Protein 4E19 (pdb70)

Structure (mmCIF, N/CA/C/O backbone):
data_4E19
#
_entry.id   4E19
#
_cell.length_a   115.802
_cell.length_b   115.802
_cell.length_c   38.282
_cell.angle_alpha   90.000
_cell.angle_beta   90.000
_cell.angle_gamma   90.000
#
_symmetry.space_group_name_H-M   'I 41'
#
loop_
_entity.id
_entity.type
_entity.pdbx_description
1 polymer 'ribonuclease H1'
2 non-polymer 'MANGANESE (II) ION'
3 water water
#
loop_
_atom_site.group_PDB
_atom_site.id
_atom_site.type_symbol
_atom_site.label_atom_id
_atom_site.label_alt_id
_atom_site.label_comp_id
_atom_site.label_asym_id
_atom_site.label_entity_id
_atom_site.label_seq_id
_atom_site.pdbx_PDB_ins_code
_atom_site.Cartn_x
_atom_site.Cartn_y
_atom_site.Cartn_z
_atom_site.occupancy
_atom_site.B_iso_or_equiv
_atom_site.auth_seq_id
_atom_site.auth_comp_id
_atom_site.auth_asym_id
_atom_site.auth_atom_id
_atom_site.pdbx_PDB_model_num
ATOM 1 N N . GLY A 1 67 ? -6.618 -12.453 -10.105 1.00 27.85 67 GLY A N 1
ATOM 2 C CA . GLY A 1 67 ? -6.885 -12.785 -11.500 1.00 23.65 67 GLY A CA 1
ATOM 3 C C . GLY A 1 67 ? -6.955 -14.225 -11.909 1.00 21.27 67 GLY A C 1
ATOM 4 O O . GLY A 1 67 ? -6.138 -15.115 -11.504 1.00 21.56 67 GLY A O 1
ATOM 5 N N . GLY A 1 68 ? -8.013 -14.542 -12.620 1.00 18.06 68 GLY A N 1
ATOM 6 C CA . GLY A 1 68 ? -8.212 -15.778 -13.241 1.00 17.39 68 GLY A CA 1
ATOM 7 C C . GLY A 1 68 ? -9.032 -16.779 -12.452 1.00 13.35 68 GLY A C 1
ATOM 8 O O . GLY A 1 68 ? -9.260 -16.638 -11.236 1.00 15.57 68 GLY A O 1
ATOM 9 N N . ARG A 1 69 ? -9.442 -17.774 -13.174 1.00 14.66 69 ARG A N 1
ATOM 10 C CA . ARG A 1 69 ? -10.211 -18.885 -12.599 1.00 15.32 69 ARG A CA 1
ATOM 11 C C . ARG A 1 69 ? -9.312 -20.082 -12.277 1.00 14.29 69 ARG A C 1
ATOM 12 O O . ARG A 1 69 ? -8.400 -20.479 -13.048 1.00 15.88 69 ARG A O 1
ATOM 20 N N . VAL A 1 70 ? -9.646 -20.700 -11.158 1.00 13.59 70 VAL A N 1
ATOM 21 C CA . VAL A 1 70 ? -8.936 -21.974 -10.791 1.00 12.50 70 VAL A CA 1
ATOM 22 C C . VAL A 1 70 ? -10.006 -22.997 -10.357 1.00 11.39 70 VAL A C 1
ATOM 23 O O . VAL A 1 70 ? -11.016 -22.658 -9.726 1.00 13.72 70 VAL A O 1
ATOM 27 N N . HIS A 1 71 ? -9.676 -24.260 -10.574 1.00 11.97 71 HIS A N 1
ATOM 28 C CA . HIS A 1 71 ? -10.426 -25.410 -10.065 1.00 12.05 71 HIS A CA 1
ATOM 29 C C . HIS A 1 71 ? -9.598 -26.028 -9.012 1.00 12.29 71 HIS A C 1
ATOM 30 O O . HIS A 1 71 ? -8.435 -26.393 -9.276 1.00 14.84 71 HIS A O 1
ATOM 37 N N . ALA A 1 72 ? -10.071 -25.952 -7.789 1.00 10.94 72 ALA A N 1
ATOM 38 C CA . ALA A 1 72 ? -9.295 -26.310 -6.607 1.00 11.32 72 ALA A CA 1
ATOM 39 C C . ALA A 1 72 ? -9.835 -27.612 -5.997 1.00 10.98 72 ALA A C 1
ATOM 40 O O . ALA A 1 72 ? -10.937 -27.621 -5.390 1.00 12.34 72 ALA A O 1
ATOM 42 N N . TYR A 1 73 ? -9.150 -28.702 -6.197 1.00 9.85 73 TYR A N 1
ATOM 43 C CA . TYR A 1 73 ? -9.557 -30.057 -5.640 1.00 10.98 73 TYR A CA 1
ATOM 44 C C . TYR A 1 73 ? -8.924 -30.153 -4.263 1.00 9.96 73 TYR A C 1
ATOM 45 O O . TYR A 1 73 ? -7.794 -29.684 -4.037 1.00 10.56 73 TYR A O 1
ATOM 54 N N . PHE A 1 74 ? -9.595 -30.838 -3.359 1.00 10.24 74 PHE A N 1
ATOM 55 C CA . PHE A 1 74 ? -9.114 -31.021 -2.020 1.00 9.61 74 PHE A CA 1
ATOM 56 C C . 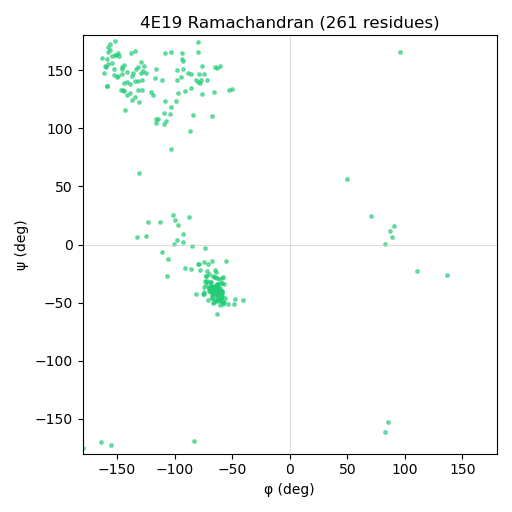PHE A 1 74 ? -9.532 -32.370 -1.562 1.00 9.41 74 PHE A C 1
ATOM 57 O O . PHE A 1 74 ? -10.658 -32.830 -1.858 1.00 9.64 74 PHE A O 1
ATOM 65 N N . ASP A 1 75 ? -8.760 -32.976 -0.629 1.00 10.09 75 ASP A N 1
ATOM 66 C CA . ASP A 1 75 ? -9.165 -34.269 0.028 1.00 9.77 75 ASP A CA 1
ATOM 67 C C . ASP A 1 75 ? -8.443 -34.431 1.299 1.00 9.78 75 ASP A C 1
ATOM 68 O O . ASP A 1 75 ? -7.233 -34.146 1.426 1.00 9.92 75 ASP A O 1
ATOM 73 N N . GLY A 1 76 ? -9.208 -34.864 2.296 1.00 9.97 76 GLY A N 1
ATOM 74 C CA . GLY A 1 76 ? -8.634 -35.312 3.592 1.00 11.66 76 GLY A CA 1
ATOM 75 C C . GLY A 1 76 ? -8.370 -36.797 3.640 1.00 12.49 76 GLY A C 1
ATOM 76 O O . GLY A 1 76 ? -9.029 -37.625 2.929 1.00 14.54 76 GLY A O 1
ATOM 77 N N . ALA A 1 77 ? -7.470 -37.190 4.536 1.00 11.53 77 ALA A N 1
ATOM 78 C CA . ALA A 1 77 ? -7.265 -38.626 4.834 1.00 13.30 77 ALA A CA 1
ATOM 79 C C . ALA A 1 77 ? -7.031 -38.671 6.364 1.00 14.31 77 ALA A C 1
ATOM 80 O O . ALA A 1 77 ? -6.339 -37.855 6.941 1.00 13.33 77 ALA A O 1
ATOM 82 N N . SER A 1 78 ? -7.615 -39.677 7.005 1.00 15.32 78 SER A N 1
ATOM 83 C CA . SER A 1 78 ? -7.367 -39.889 8.430 1.00 13.37 78 SER A CA 1
ATOM 84 C C . SER A 1 78 ? -7.481 -41.361 8.793 1.00 19.17 78 SER A C 1
ATOM 85 O O . SER A 1 78 ? -8.292 -42.049 8.301 1.00 19.22 78 SER A O 1
ATOM 88 N N . ARG A 1 79 ? -6.639 -41.780 9.729 1.00 17.89 79 ARG A N 1
ATOM 89 C CA . ARG A 1 79 ? -6.618 -43.163 10.172 1.00 21.48 79 ARG A CA 1
ATOM 90 C C . ARG A 1 79 ? -7.358 -43.396 11.489 1.00 22.24 79 ARG A C 1
ATOM 91 O O . ARG A 1 79 ? -7.400 -44.528 11.970 1.00 24.88 79 ARG A O 1
ATOM 99 N N . GLY A 1 80 ? -7.941 -42.355 12.083 1.00 20.45 80 GLY A N 1
ATOM 100 C CA . GLY A 1 80 ? -8.667 -42.598 13.374 1.00 20.09 80 GLY A CA 1
ATOM 101 C C . GLY A 1 80 ? -9.597 -41.471 13.740 1.00 19.05 80 GLY A C 1
ATOM 102 O O . GLY A 1 80 ? -9.859 -40.565 12.958 1.00 19.64 80 GLY A O 1
ATOM 103 N N . ASN A 1 81 ? -10.130 -41.500 14.967 1.00 20.48 81 ASN A N 1
ATOM 104 C CA . ASN A 1 81 ? -11.207 -40.587 15.432 1.00 21.20 81 ASN A CA 1
ATOM 105 C C . ASN A 1 81 ? -10.870 -39.970 16.771 1.00 21.41 81 ASN A C 1
ATOM 106 O O . ASN A 1 81 ? -11.635 -40.143 17.727 1.00 23.40 81 ASN A O 1
ATOM 111 N N . PRO A 1 82 ? -9.768 -39.206 16.844 1.00 19.94 82 PRO A N 1
ATOM 112 C CA . PRO A 1 82 ? -8.866 -38.811 15.765 1.00 17.41 82 PRO A CA 1
ATOM 113 C C . PRO A 1 82 ? -7.704 -39.772 15.651 1.00 20.59 82 PRO A C 1
ATOM 114 O O . PRO A 1 82 ? -7.446 -40.553 16.568 1.00 21.24 82 PRO A O 1
ATOM 118 N N . GLY A 1 83 ? -6.973 -39.725 14.538 1.00 17.98 83 GLY A N 1
ATOM 119 C CA . GLY A 1 83 ? -5.703 -40.487 14.421 1.00 18.06 83 GLY A CA 1
ATOM 120 C C . GLY A 1 83 ? -4.809 -39.792 13.369 1.00 15.93 83 GLY A C 1
ATOM 121 O O . GLY A 1 83 ? -5.140 -38.683 12.934 1.00 15.59 83 GLY A O 1
ATOM 122 N N . PRO A 1 84 ? -3.680 -40.361 12.961 1.00 16.61 84 PRO A N 1
ATOM 123 C CA . PRO A 1 84 ? -2.783 -39.695 11.969 1.00 15.99 84 PRO A CA 1
ATOM 124 C C . PRO A 1 84 ? -3.612 -39.305 10.723 1.00 13.68 84 PRO A C 1
ATOM 125 O O . PRO A 1 84 ? -4.399 -40.081 10.222 1.00 13.95 84 PRO A O 1
ATOM 129 N N . ALA A 1 85 ? -3.365 -38.053 10.332 1.00 12.08 85 ALA A N 1
ATOM 130 C CA . ALA A 1 85 ? -4.215 -37.457 9.227 1.00 12.29 85 ALA A CA 1
ATOM 131 C C . ALA A 1 85 ? -3.308 -36.674 8.271 1.00 13.32 85 ALA A C 1
ATOM 132 O O . ALA A 1 85 ? -2.118 -36.312 8.559 1.00 13.82 85 ALA A O 1
ATOM 134 N N . ALA A 1 86 ? -3.862 -36.371 7.087 1.00 13.95 86 ALA A N 1
ATOM 135 C CA . ALA A 1 86 ? -3.135 -35.642 6.053 1.00 13.99 86 ALA A CA 1
ATOM 136 C C . ALA A 1 86 ? -4.162 -34.964 5.150 1.00 14.01 86 ALA A C 1
ATOM 137 O O . ALA A 1 86 ? -5.398 -35.220 5.212 1.00 12.89 86 ALA A O 1
ATOM 139 N N . VAL A 1 87 ? -3.643 -34.050 4.332 1.00 12.01 87 VAL A N 1
ATOM 140 C CA . VAL A 1 87 ? -4.426 -33.314 3.323 1.00 10.98 87 VAL A CA 1
ATOM 141 C C . VAL A 1 87 ? -3.771 -33.396 2.001 1.00 11.63 87 VAL A C 1
ATOM 142 O O . VAL A 1 87 ? -2.543 -33.520 1.884 1.00 11.36 87 VAL A O 1
ATOM 146 N N . GLY A 1 88 ? -4.543 -33.213 0.926 1.00 10.36 88 GLY A N 1
ATOM 147 C CA . GLY A 1 88 ? -4.087 -33.173 -0.466 1.00 9.49 88 GLY A CA 1
ATOM 148 C C . GLY A 1 88 ? -4.868 -32.109 -1.170 1.00 11.14 88 GLY A C 1
ATOM 149 O O . GLY A 1 88 ? -6.099 -31.953 -0.901 1.00 10.29 88 GLY A O 1
ATOM 150 N N . TRP A 1 89 ? -4.282 -31.424 -2.180 1.00 11.95 89 TRP A N 1
ATOM 151 C CA . TRP A 1 89 ? -5.039 -30.408 -2.874 1.00 10.43 89 TRP A CA 1
ATOM 152 C C . TRP A 1 89 ? -4.339 -30.198 -4.201 1.00 12.17 89 TRP A C 1
ATOM 153 O O . TRP A 1 89 ? -3.122 -30.421 -4.343 1.00 11.13 89 TRP A O 1
ATOM 164 N N . VAL A 1 90 ? -5.074 -29.754 -5.218 1.00 11.14 90 VAL A N 1
ATOM 165 C CA . VAL A 1 90 ? -4.613 -29.601 -6.632 1.00 10.12 90 VAL A CA 1
ATOM 166 C C . VAL A 1 90 ? -5.252 -28.326 -7.110 1.00 12.08 90 VAL A C 1
ATOM 167 O O . VAL A 1 90 ? -6.496 -28.194 -7.077 1.00 11.70 90 VAL A O 1
ATOM 171 N N . LEU A 1 91 ? -4.440 -27.431 -7.674 1.00 11.37 91 LEU A N 1
ATOM 172 C CA . LEU A 1 91 ? -4.955 -26.223 -8.385 1.00 9.99 91 LEU A CA 1
ATOM 173 C C . LEU A 1 91 ? -4.864 -26.407 -9.890 1.00 11.84 91 LEU A C 1
ATOM 174 O O . LEU A 1 91 ? -3.691 -26.552 -10.416 1.00 12.74 91 LEU A O 1
ATOM 179 N N . VAL A 1 92 ? -5.962 -26.385 -10.562 1.00 13.18 92 VAL A N 1
ATOM 180 C CA . VAL A 1 92 ? -5.967 -26.506 -11.985 1.00 13.29 92 VAL A CA 1
ATOM 181 C C . VAL A 1 92 ? -6.531 -25.234 -12.622 1.00 16.92 92 VAL A C 1
ATOM 182 O O . VAL A 1 92 ? -7.465 -24.707 -12.255 1.00 17.38 92 VAL A O 1
ATOM 186 N N . SER A 1 93 ? -5.948 -24.872 -13.765 1.00 20.50 93 SER A N 1
ATOM 187 C CA . SER A 1 93 ? -6.513 -23.825 -14.628 1.00 27.82 93 SER A CA 1
ATOM 188 C C . SER A 1 93 ? -7.620 -24.360 -15.562 1.00 31.83 93 SER A C 1
ATOM 189 O O . SER A 1 93 ? -8.079 -25.490 -15.393 1.00 34.29 93 SER A O 1
ATOM 192 N N . GLY A 1 94 ? -8.043 -23.551 -16.538 1.00 34.68 94 GLY A N 1
ATOM 193 C CA . GLY A 1 94 ? -9.078 -23.935 -17.460 1.00 37.05 94 GLY A CA 1
ATOM 194 C C . GLY A 1 94 ? -8.599 -24.718 -18.650 1.00 37.99 94 GLY A C 1
ATOM 195 O O . GLY A 1 94 ? -9.356 -25.432 -19.279 1.00 39.32 94 GLY A O 1
ATOM 196 N N . ASP A 1 95 ? -7.321 -24.585 -18.941 1.00 37.00 95 ASP A N 1
ATOM 197 C CA . ASP A 1 95 ? -6.706 -25.251 -20.095 1.00 36.98 95 ASP A CA 1
ATOM 198 C C . ASP A 1 95 ? -6.081 -26.446 -19.507 1.00 34.38 95 ASP A C 1
ATOM 199 O O . ASP A 1 95 ? -5.286 -27.150 -20.146 1.00 35.16 95 ASP A O 1
ATOM 204 N N . GLY A 1 96 ? -6.329 -26.576 -18.207 1.00 31.51 96 GLY A N 1
ATOM 205 C CA . GLY A 1 96 ? -6.172 -27.799 -17.537 1.00 26.38 96 GLY A CA 1
ATOM 206 C C . GLY A 1 96 ? -4.772 -28.051 -16.926 1.00 20.91 96 GLY A C 1
ATOM 207 O O . GLY A 1 96 ? -4.575 -29.185 -16.547 1.00 25.44 96 GLY A O 1
ATOM 208 N N . GLY A 1 97 ? -3.955 -26.997 -16.789 1.00 20.78 97 GLY A N 1
ATOM 209 C CA . GLY A 1 97 ? -2.620 -27.174 -16.228 1.00 17.74 97 GLY A CA 1
ATOM 210 C C . GLY A 1 97 ? -2.663 -27.254 -14.694 1.00 15.46 97 GLY A C 1
ATOM 211 O O . GLY A 1 97 ? -3.366 -26.481 -14.024 1.00 16.92 97 GLY A O 1
ATOM 212 N N . ILE A 1 98 ? -1.858 -28.142 -14.099 1.00 14.42 98 ILE A N 1
ATOM 213 C CA . ILE A 1 98 ? -1.771 -28.174 -12.638 1.00 12.87 98 ILE A CA 1
ATOM 214 C C . ILE A 1 98 ? -0.736 -27.180 -12.249 1.00 14.03 98 ILE A C 1
ATOM 215 O O . ILE A 1 98 ? 0.519 -27.417 -12.329 1.00 13.38 98 ILE A O 1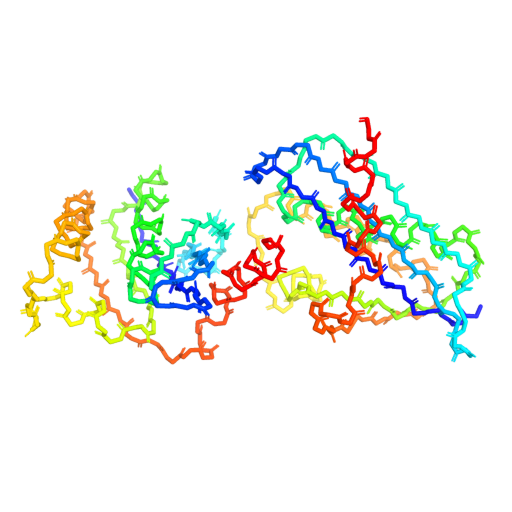
ATOM 220 N N . VAL A 1 99 ? -1.185 -25.996 -11.871 1.00 13.42 99 VAL A N 1
ATOM 221 C CA . VAL A 1 99 ? -0.280 -24.961 -11.501 1.00 14.34 99 VAL A CA 1
ATOM 222 C C . VAL A 1 99 ? 0.478 -25.177 -10.231 1.00 13.81 99 VAL A C 1
ATOM 223 O O . VAL A 1 99 ? 1.627 -24.733 -10.018 1.00 15.06 99 VAL A O 1
ATOM 227 N N . ALA A 1 100 ? -0.171 -25.858 -9.290 1.00 13.04 100 ALA A N 1
ATOM 228 C CA . ALA A 1 100 ? 0.370 -26.100 -7.983 1.00 12.28 100 ALA A CA 1
ATOM 229 C C . ALA A 1 100 ? -0.416 -27.251 -7.401 1.00 12.39 100 ALA A C 1
ATOM 230 O O . ALA A 1 100 ? -1.620 -27.380 -7.660 1.00 13.91 100 ALA A O 1
ATOM 232 N N . GLU A 1 101 ? 0.213 -28.089 -6.567 1.00 11.78 101 GLU A N 1
ATOM 233 C CA . GLU A 1 101 ? -0.445 -29.142 -5.843 1.00 10.94 101 GLU A CA 1
ATOM 234 C C . GLU A 1 101 ? 0.301 -29.366 -4.574 1.00 13.52 101 GLU A C 1
ATOM 235 O O . GLU A 1 101 ? 1.521 -28.996 -4.426 1.00 14.61 101 GLU A O 1
ATOM 241 N N . GLY A 1 102 ? -0.319 -30.050 -3.610 1.00 12.53 102 GLY A N 1
ATOM 242 C CA . GLY A 1 102 ? 0.333 -30.311 -2.336 1.00 14.25 102 GLY A CA 1
ATOM 243 C C . GLY A 1 102 ? -0.248 -31.482 -1.598 1.00 12.39 102 GLY A C 1
ATOM 244 O O . GLY A 1 102 ? -1.409 -31.798 -1.778 1.00 11.54 102 GLY A O 1
ATOM 245 N N . GLY A 1 103 ? 0.574 -32.074 -0.736 1.00 12.65 103 GLY A N 1
ATOM 246 C CA . GLY A 1 103 ? 0.111 -33.118 0.184 1.00 12.79 103 GLY A CA 1
ATOM 247 C C . GLY A 1 103 ? 0.885 -32.997 1.426 1.00 12.10 103 GLY A C 1
ATOM 248 O O . GLY A 1 103 ? 2.134 -32.848 1.371 1.00 13.87 103 GLY A O 1
ATOM 249 N N . ASP A 1 104 ? 0.312 -33.022 2.595 1.00 12.02 104 ASP A N 1
ATOM 250 C CA . ASP A 1 104 ? 0.992 -32.869 3.850 1.00 13.26 104 ASP A CA 1
ATOM 251 C C . ASP A 1 104 ? 0.328 -33.622 4.965 1.00 15.53 104 ASP A C 1
ATOM 252 O O . ASP A 1 104 ? -0.902 -33.666 5.044 1.00 13.19 104 ASP A O 1
A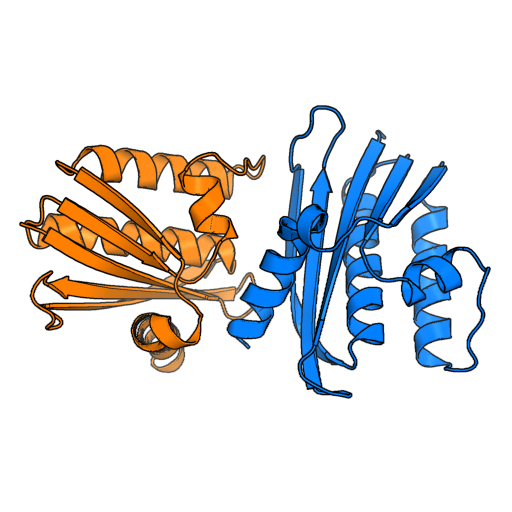TOM 257 N N . THR A 1 105 ? 1.117 -34.143 5.890 1.00 15.06 105 THR A N 1
ATOM 258 C CA . THR A 1 105 ? 0.605 -34.597 7.150 1.00 14.76 105 THR A CA 1
ATOM 259 C C . THR A 1 105 ? 0.245 -33.473 8.081 1.00 14.83 105 THR A C 1
ATOM 260 O O . THR A 1 105 ? 0.754 -32.309 7.996 1.00 17.67 105 THR A O 1
ATOM 264 N N . ILE A 1 106 ? -0.789 -33.689 8.880 1.00 14.10 106 ILE A N 1
ATOM 265 C CA . ILE A 1 106 ? -1.354 -32.632 9.735 1.00 15.20 106 ILE A CA 1
ATOM 266 C C . ILE A 1 106 ? -1.426 -32.989 11.239 1.00 15.72 106 ILE A C 1
ATOM 267 O O . ILE A 1 106 ? -2.164 -32.397 11.990 1.00 21.11 106 ILE A O 1
ATOM 272 N N . GLY A 1 107 ? -0.835 -34.122 11.566 1.00 16.44 107 GLY A N 1
ATOM 273 C CA . GLY A 1 107 ? -0.934 -34.594 12.969 1.00 18.17 107 GLY A CA 1
ATOM 274 C C . GLY A 1 107 ? -2.218 -35.367 13.163 1.00 17.55 107 GLY A C 1
ATOM 275 O O . GLY A 1 107 ? -2.821 -35.880 12.193 1.00 18.69 107 GLY A O 1
ATOM 276 N N . ARG A 1 108 ? -2.741 -35.392 14.349 1.00 17.10 108 ARG A N 1
ATOM 277 C CA . ARG A 1 108 ? -3.918 -36.212 14.637 1.00 17.47 108 ARG A CA 1
ATOM 278 C C . ARG A 1 108 ? -5.160 -35.419 14.412 1.00 17.10 108 ARG A C 1
ATOM 279 O O . ARG A 1 108 ? -5.272 -34.265 14.833 1.00 18.34 108 ARG A O 1
ATOM 287 N N . ALA A 1 109 ? -6.104 -36.048 13.677 1.00 14.93 109 ALA A N 1
ATOM 288 C CA . ALA A 1 109 ? -7.360 -35.344 13.370 1.00 15.08 109 ALA A CA 1
ATOM 289 C C . ALA A 1 109 ? -8.380 -36.366 12.928 1.00 14.55 109 ALA A C 1
ATOM 290 O O . ALA A 1 109 ? -7.985 -37.490 12.579 1.00 15.18 109 ALA A O 1
ATOM 292 N N . THR A 1 110 ? -9.659 -35.999 12.984 1.00 14.85 110 THR A N 1
ATOM 293 C CA . THR A 1 110 ? -10.718 -36.899 12.469 1.00 14.16 110 THR A CA 1
ATOM 294 C C . THR A 1 110 ? -10.782 -36.770 10.925 1.00 13.88 110 THR A C 1
ATOM 295 O O . THR A 1 110 ? -10.238 -35.846 10.343 1.00 13.53 110 THR A O 1
ATOM 299 N N . ASN A 1 111 ? -11.469 -37.737 10.310 1.00 15.61 111 ASN A N 1
ATOM 300 C CA . ASN A 1 111 ? -11.850 -37.636 8.896 1.00 14.99 111 ASN A CA 1
ATOM 301 C C . ASN A 1 111 ? -12.478 -36.283 8.555 1.00 15.58 111 ASN A C 1
ATOM 302 O O . ASN A 1 111 ? -12.050 -35.666 7.530 1.00 14.14 111 ASN A O 1
ATOM 307 N N . ASN A 1 112 ? -13.423 -35.785 9.357 1.00 14.21 112 ASN A N 1
ATOM 308 C CA . ASN A 1 112 ? -14.099 -34.609 8.959 1.00 15.62 112 ASN A CA 1
ATOM 309 C C . ASN A 1 112 ? -13.207 -33.418 9.134 1.00 14.11 112 ASN A C 1
ATOM 310 O O . ASN A 1 112 ? -13.242 -32.504 8.302 1.00 14.61 112 ASN A O 1
ATOM 315 N N . GLN A 1 113 ? -12.385 -33.406 10.182 1.00 13.48 113 GLN A N 1
ATOM 316 C CA . GLN A 1 113 ? -11.375 -32.344 10.308 1.00 13.30 113 GLN A CA 1
ATOM 317 C C . GLN A 1 113 ? -10.429 -32.362 9.117 1.00 12.34 113 GLN A C 1
ATOM 318 O O . GLN A 1 113 ? -10.140 -31.257 8.599 1.00 12.85 113 GLN A O 1
ATOM 324 N N . ALA A 1 114 ? -9.974 -33.509 8.663 1.00 13.08 114 ALA A N 1
ATOM 325 C CA . ALA A 1 114 ? -8.969 -33.525 7.613 1.00 12.11 114 ALA A CA 1
ATOM 326 C C . ALA A 1 114 ? -9.549 -33.020 6.288 1.00 12.32 114 ALA A C 1
ATOM 327 O O . ALA A 1 114 ? -8.888 -32.287 5.537 1.00 12.80 114 ALA A O 1
ATOM 329 N N . GLU A 1 115 ? -10.787 -33.413 6.007 1.00 11.58 115 GLU A N 1
ATOM 330 C CA . GLU A 1 115 ? -11.471 -32.976 4.797 1.00 11.17 115 GLU A CA 1
ATOM 331 C C . GLU A 1 115 ? -11.655 -31.464 4.809 1.00 10.97 115 GLU A C 1
ATOM 332 O O . GLU A 1 115 ? -11.709 -30.825 3.758 1.00 11.62 115 GLU A O 1
ATOM 338 N N . TYR A 1 116 ? -11.747 -30.897 6.007 1.00 10.86 116 TYR A N 1
ATOM 339 C CA . TYR A 1 116 ? -11.899 -29.456 6.166 1.00 12.15 116 TYR A CA 1
ATOM 340 C C . TYR A 1 116 ? -10.549 -28.758 6.050 1.00 12.30 116 TYR A C 1
ATOM 341 O O . TYR A 1 116 ? -10.434 -27.711 5.413 1.00 13.37 116 TYR A O 1
ATOM 350 N N . ASP A 1 117 ? -9.530 -29.346 6.668 1.00 12.25 117 ASP A N 1
ATOM 351 C CA . ASP A 1 117 ? -8.187 -28.794 6.618 1.00 12.89 117 ASP A CA 1
ATOM 352 C C . ASP A 1 117 ? -7.689 -28.795 5.160 1.00 12.13 117 ASP A C 1
ATOM 353 O O . ASP A 1 117 ? -6.904 -27.891 4.755 1.00 12.82 117 ASP A O 1
ATOM 358 N N . ALA A 1 118 ? -8.062 -29.794 4.388 1.00 10.16 118 ALA A N 1
ATOM 359 C CA . ALA A 1 118 ? -7.656 -29.823 2.941 1.00 11.49 118 ALA A CA 1
ATOM 360 C C . ALA A 1 118 ? -8.344 -28.701 2.157 1.00 12.06 118 ALA A C 1
ATOM 361 O O . ALA A 1 118 ? -7.669 -28.072 1.345 1.00 12.11 118 ALA A O 1
ATOM 363 N N . LEU A 1 119 ? -9.624 -28.472 2.470 1.00 10.55 119 LEU A N 1
ATOM 364 C CA . LEU A 1 119 ? -10.289 -27.287 1.882 1.00 10.37 119 LEU A CA 1
ATOM 365 C C . LEU A 1 119 ? -9.513 -25.972 2.136 1.00 11.47 119 LEU A C 1
ATOM 366 O O . LEU A 1 119 ? -9.286 -25.179 1.216 1.00 11.62 119 LEU A O 1
ATOM 371 N N . ILE A 1 120 ? -9.188 -25.769 3.423 1.00 11.25 120 ILE A N 1
ATOM 372 C CA . ILE A 1 120 ? -8.520 -24.552 3.813 1.00 11.75 120 ILE A CA 1
ATOM 373 C C . ILE A 1 120 ? -7.128 -24.471 3.124 1.00 13.25 120 ILE A C 1
ATOM 374 O O . ILE A 1 120 ? -6.758 -23.384 2.663 1.00 12.93 120 ILE A O 1
ATOM 379 N N . ALA A 1 121 ? -6.390 -25.575 3.087 1.00 11.84 121 ALA A N 1
ATOM 380 C CA . ALA A 1 121 ? -5.086 -25.580 2.385 1.00 10.78 121 ALA A CA 1
ATOM 381 C C . ALA A 1 121 ? -5.243 -25.257 0.892 1.00 12.73 121 ALA A C 1
ATOM 382 O O . ALA A 1 121 ? -4.463 -24.430 0.375 1.00 12.90 121 ALA A O 1
ATOM 384 N N . ALA A 1 122 ? -6.303 -25.755 0.291 1.00 11.21 122 ALA A N 1
ATOM 385 C CA . ALA A 1 122 ? -6.560 -25.439 -1.155 1.00 11.57 122 ALA A CA 1
ATOM 386 C C . ALA A 1 122 ? -6.894 -23.957 -1.299 1.00 11.89 122 ALA A C 1
ATOM 387 O O . ALA A 1 122 ? -6.413 -23.326 -2.241 1.00 13.01 122 ALA A O 1
ATOM 389 N N . LEU A 1 123 ? -7.788 -23.432 -0.423 1.00 11.28 123 LEU A N 1
ATOM 390 C CA . LEU A 1 123 ? -8.110 -22.037 -0.511 1.00 11.41 123 LEU A CA 1
ATOM 391 C C . LEU A 1 123 ? -6.905 -21.145 -0.260 1.00 12.89 123 LEU A C 1
ATOM 392 O O . LEU A 1 123 ? -6.766 -20.116 -0.979 1.00 12.32 123 LEU A O 1
ATOM 397 N N . GLU A 1 124 ? -6.055 -21.503 0.713 1.00 11.72 124 GLU A N 1
ATOM 398 C CA . GLU A 1 124 ? -4.850 -20.674 0.962 1.00 11.13 124 GLU A CA 1
ATOM 399 C C . GLU A 1 124 ? -3.960 -20.722 -0.257 1.00 12.61 124 GLU A C 1
ATOM 400 O O . GLU A 1 124 ? -3.395 -19.608 -0.610 1.00 12.81 124 GLU A O 1
ATOM 406 N N . ALA A 1 125 ? -3.765 -21.843 -0.910 1.00 11.74 125 ALA A N 1
ATOM 407 C CA . ALA A 1 125 ? -2.878 -21.903 -2.057 1.00 12.38 125 ALA A CA 1
ATOM 408 C C . ALA A 1 125 ? -3.473 -21.084 -3.228 1.00 13.54 125 ALA A C 1
ATOM 409 O O . ALA A 1 125 ? -2.777 -20.260 -3.829 1.00 13.61 125 ALA A O 1
ATOM 411 N N . ALA A 1 126 ? -4.785 -21.178 -3.460 1.00 12.97 126 ALA A N 1
ATOM 412 C CA . ALA A 1 126 ? -5.368 -20.440 -4.532 1.00 11.95 126 ALA A CA 1
ATOM 413 C C . ALA A 1 126 ? -5.289 -18.935 -4.226 1.00 11.99 126 ALA A C 1
ATOM 414 O O . ALA A 1 126 ? -5.119 -18.163 -5.192 1.00 13.36 126 ALA A O 1
ATOM 416 N N . ALA A 1 127 ? -5.479 -18.531 -2.984 1.00 11.93 127 ALA A N 1
ATOM 417 C CA . ALA A 1 127 ? -5.396 -17.106 -2.682 1.00 12.06 127 ALA A CA 1
ATOM 418 C C . ALA A 1 127 ? -3.950 -16.659 -2.863 1.00 15.28 127 ALA A C 1
ATOM 419 O O . ALA A 1 127 ? -3.748 -15.527 -3.372 1.00 17.85 127 ALA A O 1
ATOM 421 N N . ASP A 1 128 ? -2.989 -17.493 -2.507 1.00 15.85 128 ASP A N 1
ATOM 422 C CA . ASP A 1 128 ? -1.556 -17.110 -2.645 1.00 16.87 128 ASP A CA 1
ATOM 423 C C . ASP A 1 128 ? -1.332 -16.860 -4.155 1.00 18.78 128 ASP A C 1
ATOM 424 O O . ASP A 1 128 ? -0.580 -15.892 -4.497 1.00 18.95 128 ASP A O 1
ATOM 429 N N . PHE A 1 129 ? -1.830 -17.708 -5.003 1.00 15.92 129 PHE A N 1
ATOM 430 C CA . PHE A 1 129 ? -1.648 -17.562 -6.429 1.00 16.52 129 PHE A CA 1
ATOM 431 C C . PHE A 1 129 ? -2.514 -16.424 -7.021 1.00 17.88 129 PHE A C 1
ATOM 432 O O . PHE A 1 129 ? -2.440 -16.255 -8.275 1.00 20.29 129 PHE A O 1
ATOM 440 N N . GLY A 1 130 ? -3.348 -15.741 -6.247 1.00 15.43 130 GLY A N 1
ATOM 441 C CA . GLY A 1 130 ? -4.100 -14.557 -6.623 1.00 17.27 130 GLY A CA 1
ATOM 442 C C . GLY A 1 130 ? -5.217 -14.801 -7.601 1.00 16.98 130 GLY A C 1
ATOM 443 O O . GLY A 1 130 ? -5.699 -13.841 -8.230 1.00 18.72 130 GLY A O 1
ATOM 444 N N . PHE A 1 131 ? -5.774 -16.014 -7.671 1.00 14.74 131 PHE A N 1
ATOM 445 C CA . PHE A 1 131 ? -6.959 -16.245 -8.487 1.00 13.44 131 PHE A CA 1
ATOM 446 C C . PHE A 1 131 ? -8.154 -15.433 -7.966 1.00 15.27 131 PHE A C 1
ATOM 447 O O . PHE A 1 131 ? -8.242 -15.192 -6.757 1.00 16.23 131 PHE A O 1
ATOM 455 N N . ASP A 1 132 ? -9.063 -15.081 -8.864 1.00 15.72 132 ASP A N 1
ATOM 456 C CA . ASP A 1 132 ? -10.230 -14.314 -8.441 1.00 15.82 132 ASP A CA 1
ATOM 457 C C . ASP A 1 132 ? -11.515 -15.113 -8.514 1.00 14.75 132 ASP A C 1
ATOM 458 O O . ASP A 1 132 ? -12.582 -14.578 -8.090 1.00 14.58 132 ASP A O 1
ATOM 463 N N . ASP A 1 133 ? -11.502 -16.336 -9.063 1.00 12.94 133 ASP A N 1
ATOM 464 C CA . ASP A 1 133 ? -12.732 -17.094 -9.279 1.00 12.74 133 ASP A CA 1
ATOM 465 C C . ASP A 1 133 ? -12.343 -18.546 -8.978 1.00 13.87 133 ASP A C 1
ATOM 466 O O . ASP A 1 133 ? -11.438 -19.064 -9.614 1.00 16.44 133 ASP A O 1
ATOM 471 N N . ILE A 1 134 ? -12.926 -19.134 -7.961 1.00 11.81 134 ILE A N 1
ATOM 472 C CA . ILE A 1 134 ? -12.510 -20.505 -7.558 1.00 12.26 134 ILE A CA 1
ATOM 473 C C . ILE A 1 134 ? -13.706 -21.454 -7.636 1.00 12.21 134 ILE A C 1
ATOM 474 O O . ILE A 1 134 ? -14.768 -21.194 -7.064 1.00 13.26 134 ILE A O 1
ATOM 479 N N . GLU A 1 135 ? -13.498 -22.588 -8.271 1.00 10.99 135 GLU A N 1
ATOM 480 C CA . GLU A 1 135 ? -14.411 -23.697 -8.220 1.00 12.14 135 GLU A CA 1
ATOM 481 C C . GLU A 1 135 ? -13.818 -24.786 -7.375 1.00 12.27 135 GLU A C 1
ATOM 482 O O . GLU A 1 135 ? -12.897 -25.401 -7.778 1.00 12.31 135 GLU A O 1
ATOM 488 N N . LEU A 1 136 ? -14.355 -24.947 -6.176 1.00 10.54 136 LEU A N 1
ATOM 489 C CA . LEU A 1 136 ? -13.913 -26.020 -5.341 1.00 10.36 136 LEU A CA 1
ATOM 490 C C . LEU A 1 136 ? -14.468 -27.306 -5.723 1.00 10.11 136 LEU A C 1
ATOM 491 O O . LEU A 1 136 ? -15.670 -27.368 -6.058 1.00 11.65 136 LEU A O 1
ATOM 496 N N . ARG A 1 137 ? -13.670 -28.355 -5.703 1.00 10.55 137 ARG A N 1
ATOM 497 C CA . ARG A 1 137 ? -14.137 -29.742 -6.009 1.00 12.06 137 ARG A CA 1
ATOM 498 C C . ARG A 1 137 ? -13.666 -30.677 -4.941 1.00 10.76 137 ARG A C 1
ATOM 499 O O . ARG A 1 137 ? -12.436 -30.762 -4.714 1.00 10.95 137 ARG A O 1
ATOM 507 N N . GLY A 1 138 ? -14.580 -31.365 -4.311 1.00 10.96 138 GLY A N 1
ATOM 508 C CA . GLY A 1 138 ? -14.222 -32.324 -3.237 1.00 11.57 138 GLY A CA 1
ATOM 509 C C . GLY A 1 138 ? -15.275 -33.402 -3.192 1.00 10.39 138 GLY A C 1
ATOM 510 O O . GLY A 1 138 ? -16.230 -33.407 -3.991 1.00 11.24 138 GLY A O 1
ATOM 511 N N . ASP A 1 139 ? -14.995 -34.337 -2.343 1.00 9.99 139 ASP A N 1
ATOM 512 C CA . ASP A 1 139 ? -15.880 -35.523 -2.276 1.00 9.51 139 ASP A CA 1
ATOM 513 C C . ASP A 1 139 ? -16.409 -35.669 -0.857 1.00 9.53 139 ASP A C 1
ATOM 514 O O . ASP A 1 139 ? -16.976 -36.761 -0.524 1.00 11.24 139 ASP A O 1
ATOM 519 N N . SER A 1 140 ? -16.380 -34.616 -0.031 1.00 10.97 140 SER A N 1
ATOM 520 C CA . SER A 1 140 ? -16.957 -34.688 1.327 1.00 10.69 140 SER A CA 1
ATOM 521 C C . SER A 1 140 ? -18.323 -33.946 1.340 1.00 9.77 140 SER A C 1
ATOM 522 O O . SER A 1 140 ? -18.392 -32.688 1.302 1.00 9.75 140 SER A O 1
ATOM 525 N N . GLN A 1 141 ? -19.376 -34.693 1.520 1.00 9.38 141 GLN A N 1
ATOM 526 C CA . GLN A 1 141 ? -20.707 -34.116 1.743 1.00 9.60 141 GLN A CA 1
ATOM 527 C C . GLN A 1 141 ? -20.669 -33.200 2.911 1.00 9.70 141 GLN A C 1
ATOM 528 O O . GLN A 1 141 ? -21.296 -32.100 2.832 1.00 9.43 141 GLN A O 1
ATOM 534 N N . LEU A 1 142 ? -20.077 -33.549 4.038 1.00 10.65 142 LEU A N 1
ATOM 535 C CA . LEU A 1 142 ? -20.175 -32.777 5.241 1.00 10.86 142 LEU A CA 1
ATOM 536 C C . LEU A 1 142 ? -19.579 -31.392 5.045 1.00 9.94 142 LEU A C 1
ATOM 537 O O . LEU A 1 142 ? -20.185 -30.371 5.372 1.00 10.77 142 LEU A O 1
ATOM 542 N N . VAL A 1 143 ? -18.437 -31.295 4.344 1.00 10.36 143 VAL A N 1
ATOM 543 C CA . VAL A 1 143 ? -17.819 -30.012 4.070 1.00 10.27 143 VAL A CA 1
ATOM 544 C C . VAL A 1 143 ? -18.725 -29.250 3.162 1.00 10.43 143 VAL A C 1
ATOM 545 O O . VAL A 1 143 ? -18.966 -28.034 3.349 1.00 12.19 143 VAL A O 1
ATOM 549 N N . GLU A 1 144 ? -19.196 -29.817 2.059 1.00 11.54 144 GLU A N 1
ATOM 550 C CA . GLU A 1 144 ? -20.060 -29.078 1.159 1.00 13.00 144 GLU A CA 1
ATOM 551 C C . GLU A 1 144 ? -21.278 -28.583 1.825 1.00 11.31 144 GLU A C 1
ATOM 552 O O . GLU A 1 144 ? -21.671 -27.358 1.601 1.00 10.84 144 GLU A O 1
ATOM 558 N N . LYS A 1 145 ? -22.020 -29.420 2.524 1.00 10.17 145 LYS A N 1
ATOM 559 C CA . LYS A 1 145 ? -23.318 -28.954 3.080 1.00 10.04 145 LYS A CA 1
ATOM 560 C C . LYS A 1 145 ? -23.058 -27.950 4.191 1.00 9.41 145 LYS A C 1
ATOM 561 O O . LYS A 1 145 ? -23.842 -26.933 4.254 1.00 9.64 145 LYS A O 1
ATOM 567 N N . GLN A 1 146 ? -21.979 -28.048 4.955 1.00 10.61 146 GLN A N 1
ATOM 568 C CA . GLN A 1 146 ? -21.765 -26.992 5.960 1.00 9.46 146 GLN A CA 1
ATOM 569 C C . GLN A 1 146 ? -21.287 -25.721 5.301 1.00 9.92 146 GLN A C 1
ATOM 570 O O . GLN A 1 146 ? -21.757 -24.604 5.653 1.00 11.06 146 GLN A O 1
ATOM 576 N N . LEU A 1 147 ? -20.377 -25.785 4.345 1.00 10.74 147 LEU A N 1
ATOM 577 C CA . LEU A 1 147 ? -19.848 -24.576 3.753 1.00 11.13 147 LEU A CA 1
ATOM 578 C C . LEU A 1 147 ? -20.927 -23.788 3.074 1.00 10.44 147 LEU A C 1
ATOM 579 O O . LEU A 1 147 ? -20.866 -22.535 3.143 1.00 11.76 147 LEU A O 1
ATOM 584 N N . THR A 1 148 ? -21.863 -24.418 2.448 1.00 10.45 148 THR A N 1
ATOM 585 C CA . THR A 1 148 ? -22.925 -23.726 1.703 1.00 11.44 148 THR A CA 1
ATOM 586 C C . THR A 1 148 ? -24.039 -23.341 2.615 1.00 11.58 148 THR A C 1
ATOM 587 O O . THR A 1 148 ? -24.972 -22.621 2.199 1.00 12.56 148 THR A O 1
ATOM 591 N N . GLY A 1 149 ? -23.917 -23.689 3.900 1.00 11.06 149 GLY A N 1
ATOM 592 C CA . GLY A 1 149 ? -24.983 -23.307 4.832 1.00 11.74 149 GLY A CA 1
ATOM 593 C C . GLY A 1 149 ? -26.176 -24.189 4.881 1.00 11.51 149 GLY A C 1
ATOM 594 O O . GLY A 1 149 ? -27.135 -23.913 5.693 1.00 14.34 149 GLY A O 1
ATOM 595 N N . ALA A 1 150 ? -26.248 -25.278 4.102 1.00 11.09 150 ALA A N 1
ATOM 596 C CA . ALA A 1 150 ? -27.375 -26.239 4.175 1.00 12.33 150 ALA A CA 1
ATOM 597 C C . ALA A 1 150 ? -27.415 -26.870 5.505 1.00 12.82 150 ALA A C 1
ATOM 598 O O . ALA A 1 150 ? -28.535 -27.166 5.963 1.00 14.19 150 ALA A O 1
ATOM 600 N N . TRP A 1 151 ? -26.239 -27.191 6.062 1.00 12.47 151 TRP A N 1
ATOM 601 C CA . TRP A 1 151 ? -26.122 -27.781 7.398 1.00 12.61 151 TRP A CA 1
ATOM 602 C C . TRP A 1 151 ? -25.405 -26.860 8.265 1.00 11.36 151 TRP A C 1
ATOM 603 O O . TRP A 1 151 ? -24.504 -26.097 7.850 1.00 13.76 151 TRP A O 1
ATOM 614 N N . ASP A 1 152 ? -25.733 -26.951 9.552 1.00 12.90 152 ASP A N 1
ATOM 615 C CA . ASP A 1 152 ? -24.993 -26.272 10.612 1.00 13.60 152 ASP A CA 1
ATOM 616 C C . ASP A 1 152 ? -24.575 -27.294 11.674 1.00 12.14 152 ASP A C 1
ATOM 617 O O . ASP A 1 152 ? -25.227 -28.326 11.834 1.00 12.57 152 ASP A O 1
ATOM 622 N N . THR A 1 153 ? -23.491 -27.012 12.394 1.00 12.87 153 THR A N 1
ATOM 623 C CA . THR A 1 153 ? -22.985 -27.936 13.390 1.00 13.21 153 THR A CA 1
ATOM 624 C C . THR A 1 153 ? -22.804 -27.252 14.721 1.00 15.08 153 THR A C 1
ATOM 625 O O . THR A 1 153 ? -22.532 -26.013 14.762 1.00 14.59 153 THR A O 1
ATOM 629 N N . ASN A 1 154 ? -22.966 -27.973 15.801 1.00 14.01 154 ASN A N 1
ATOM 630 C CA . ASN A 1 154 ? -22.625 -27.460 17.108 1.00 16.84 154 ASN A CA 1
ATOM 631 C C . ASN A 1 154 ? -21.176 -27.525 17.379 1.00 19.16 154 ASN A C 1
ATOM 632 O O . ASN A 1 154 ? -20.716 -26.913 18.382 1.00 21.19 154 ASN A O 1
ATOM 637 N N . ASP A 1 155 ? -20.375 -28.293 16.641 1.00 16.16 155 ASP A N 1
ATOM 638 C CA . ASP A 1 155 ? -19.010 -28.570 17.007 1.00 16.52 155 ASP A CA 1
ATOM 639 C C . ASP A 1 155 ? -18.214 -27.246 16.894 1.00 18.30 155 ASP A C 1
ATOM 640 O O . ASP A 1 155 ? -17.992 -26.742 15.779 1.00 16.58 155 ASP A O 1
ATOM 645 N N . PRO A 1 156 ? -17.764 -26.642 17.996 1.00 17.23 156 PRO A N 1
ATOM 646 C CA . PRO A 1 156 ? -17.042 -25.365 17.899 1.00 17.48 156 PRO A CA 1
ATOM 647 C C . PRO A 1 156 ? -15.753 -25.389 17.024 1.00 17.82 156 PRO A C 1
ATOM 648 O O . PRO A 1 156 ? -15.450 -24.369 16.389 1.00 17.90 156 PRO A O 1
ATOM 652 N N . ASP A 1 157 ? -15.092 -26.525 16.909 1.00 16.53 157 ASP A N 1
ATOM 653 C CA . ASP A 1 157 ? -13.891 -26.663 16.079 1.00 18.39 157 ASP A CA 1
ATOM 654 C C . ASP A 1 157 ? -14.271 -26.612 14.601 1.00 17.30 157 ASP A C 1
ATOM 655 O O . ASP A 1 157 ? -13.644 -25.880 13.804 1.00 18.67 157 ASP A O 1
ATOM 660 N N . LEU A 1 158 ? -15.298 -27.381 14.235 1.00 15.43 158 LEU A N 1
ATOM 661 C CA . LEU A 1 158 ? -15.686 -27.301 12.776 1.00 15.59 158 LEU A CA 1
ATOM 662 C C . LEU A 1 158 ? -16.377 -25.925 12.524 1.00 15.85 158 LEU A C 1
ATOM 663 O O . LEU A 1 158 ? -16.271 -25.386 11.402 1.00 15.99 158 LEU A O 1
ATOM 668 N N . ARG A 1 159 ? -17.026 -25.275 13.488 1.00 14.96 159 ARG A N 1
ATOM 669 C CA . ARG A 1 159 ? -17.513 -23.914 13.273 1.00 15.06 159 ARG A CA 1
ATOM 670 C C . ARG A 1 159 ? -16.337 -23.000 12.933 1.00 16.25 159 ARG A C 1
ATOM 671 O O . ARG A 1 159 ? -16.488 -22.152 12.023 1.00 16.68 159 ARG A O 1
ATOM 679 N N . ARG A 1 160 ? -15.250 -23.176 13.654 1.00 17.75 160 ARG A N 1
ATOM 680 C CA . ARG A 1 160 ? -14.092 -22.276 13.434 1.00 18.45 160 ARG A CA 1
ATOM 681 C C . ARG A 1 160 ? -13.490 -22.547 12.063 1.00 16.88 160 ARG A C 1
ATOM 682 O O . ARG A 1 160 ? -13.125 -21.558 11.397 1.00 17.49 160 ARG A O 1
ATOM 690 N N . LYS A 1 161 ? -13.454 -23.801 11.639 1.00 15.97 161 LYS A N 1
ATOM 691 C CA . LYS A 1 161 ? -12.908 -24.074 10.322 1.00 17.11 161 LYS A CA 1
ATOM 692 C C . LYS A 1 161 ? -13.833 -23.452 9.246 1.00 15.74 161 LYS A C 1
ATOM 693 O O . LYS A 1 161 ? -13.315 -22.924 8.225 1.00 15.74 161 LYS A O 1
ATOM 699 N N . ARG A 1 162 ? -15.144 -23.495 9.390 1.00 14.94 162 ARG A N 1
ATOM 700 C CA . ARG A 1 162 ? -15.997 -22.818 8.434 1.00 14.72 162 ARG A CA 1
ATOM 701 C C . ARG A 1 162 ? -15.734 -21.322 8.399 1.00 15.02 162 ARG A C 1
ATOM 702 O O . ARG A 1 162 ? -15.811 -20.707 7.351 1.00 14.29 162 ARG A O 1
ATOM 710 N N . VAL A 1 163 ? -15.649 -20.669 9.570 1.00 15.66 163 VAL A N 1
ATOM 711 C CA . VAL A 1 163 ? -15.395 -19.182 9.534 1.00 15.30 163 VAL A CA 1
ATOM 712 C C . VAL A 1 163 ? -14.050 -18.955 8.806 1.00 15.76 163 VAL A C 1
ATOM 713 O O . VAL A 1 163 ? -14.009 -18.070 8.007 1.00 16.53 163 VAL A O 1
ATOM 717 N N . ARG A 1 164 ? -13.061 -19.772 9.047 1.00 13.38 164 ARG A N 1
ATOM 718 C CA . ARG A 1 164 ? -11.774 -19.640 8.371 1.00 13.53 164 ARG A CA 1
ATOM 719 C C . ARG A 1 164 ? -11.859 -19.795 6.820 1.00 15.84 164 ARG A C 1
ATOM 720 O O . ARG A 1 164 ? -11.425 -18.978 6.021 1.00 15.72 164 ARG A O 1
ATOM 728 N N . ALA A 1 165 ? -12.554 -20.871 6.400 1.00 13.58 165 ALA A N 1
ATOM 729 C CA . ALA A 1 165 ? -12.846 -21.050 4.983 1.00 13.32 165 ALA A CA 1
ATOM 730 C C . ALA A 1 165 ? -13.645 -19.881 4.383 1.00 13.81 165 ALA A C 1
ATOM 731 O O . ALA A 1 165 ? -13.298 -19.433 3.258 1.00 14.52 165 ALA A O 1
ATOM 733 N N . ARG A 1 166 ? -14.691 -19.396 5.052 1.00 14.93 166 ARG A N 1
ATOM 734 C CA . ARG A 1 166 ? -15.408 -18.267 4.557 1.00 15.62 166 ARG A CA 1
ATOM 735 C C . ARG A 1 166 ? -14.596 -16.982 4.526 1.00 14.75 166 ARG A C 1
ATOM 736 O O . ARG A 1 166 ? -14.803 -16.174 3.555 1.00 16.78 166 ARG A O 1
ATOM 744 N N . GLU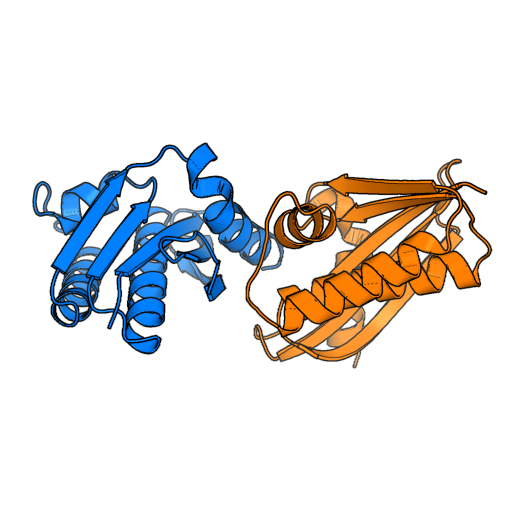 A 1 167 ? -13.733 -16.756 5.477 1.00 15.34 167 GLU A N 1
ATOM 745 C CA . GLU A 1 167 ? -12.796 -15.648 5.424 1.00 16.76 167 GLU A CA 1
ATOM 746 C C . GLU A 1 167 ? -11.940 -15.713 4.163 1.00 17.08 167 GLU A C 1
ATOM 747 O O . GLU A 1 167 ? -11.815 -14.757 3.475 1.00 18.65 167 GLU A O 1
ATOM 753 N N . LEU A 1 168 ? -11.364 -16.867 3.889 1.00 14.93 168 LEU A N 1
ATOM 754 C CA . LEU A 1 168 ? -10.613 -17.053 2.698 1.00 14.34 168 LEU A CA 1
ATOM 755 C C . LEU A 1 168 ? -11.432 -16.817 1.462 1.00 13.53 168 LEU A C 1
ATOM 756 O O . LEU A 1 168 ? -10.972 -16.218 0.477 1.00 16.13 168 LEU A O 1
ATOM 761 N N . LEU A 1 169 ? -12.673 -17.335 1.438 1.00 13.27 169 LEU A N 1
ATOM 762 C CA . LEU A 1 169 ? -13.536 -17.177 0.255 1.00 14.46 169 LEU A CA 1
ATOM 763 C C . LEU A 1 169 ? -13.848 -15.731 -0.079 1.00 14.64 169 LEU A C 1
ATOM 764 O O . LEU A 1 169 ? -14.064 -15.386 -1.249 1.00 15.73 169 LEU A O 1
ATOM 769 N N . THR A 1 170 ? -13.876 -14.909 0.944 1.00 17.38 170 THR A N 1
ATOM 770 C CA . THR A 1 170 ? -14.247 -13.476 0.759 1.00 21.35 170 THR A CA 1
ATOM 771 C C . THR A 1 170 ? -13.201 -12.806 -0.132 1.00 20.62 170 THR A C 1
ATOM 772 O O . THR A 1 170 ? -13.534 -11.807 -0.842 1.00 21.15 170 THR A O 1
ATOM 776 N N . GLY A 1 171 ? -11.991 -13.344 -0.201 1.00 17.37 171 GLY A N 1
ATOM 777 C CA . GLY A 1 171 ? -10.953 -12.828 -1.069 1.00 16.89 171 GLY A CA 1
ATOM 778 C C . GLY A 1 171 ? -11.119 -13.025 -2.542 1.00 17.54 171 GLY A C 1
ATOM 779 O O . GLY A 1 171 ? -10.428 -12.386 -3.370 1.00 20.78 171 GLY A O 1
ATOM 780 N N . PHE A 1 172 ? -12.013 -13.949 -2.935 1.00 13.44 172 PHE A N 1
ATOM 781 C CA . PHE A 1 172 ? -12.247 -14.243 -4.351 1.00 12.21 172 PHE A CA 1
ATOM 782 C C . PHE A 1 172 ? -13.505 -13.434 -4.757 1.00 12.33 172 PHE A C 1
ATOM 783 O O . PHE A 1 172 ? -14.362 -13.257 -3.942 1.00 16.07 172 PHE A O 1
ATOM 791 N N . ASP A 1 173 ? -13.576 -13.035 -6.001 1.00 12.80 173 ASP A N 1
ATOM 792 C CA . ASP A 1 173 ? -14.772 -12.321 -6.441 1.00 11.88 173 ASP A CA 1
ATOM 793 C C . ASP A 1 173 ? -15.930 -13.250 -6.578 1.00 11.80 173 ASP A C 1
ATOM 794 O O . ASP A 1 173 ? -17.094 -12.813 -6.429 1.00 12.03 173 ASP A O 1
ATOM 799 N N . ASP A 1 174 ? -15.682 -14.519 -6.932 1.00 11.77 174 ASP A N 1
ATOM 800 C CA . ASP A 1 174 ? -16.766 -15.541 -7.085 1.00 9.85 174 ASP A CA 1
ATOM 801 C C . ASP A 1 174 ? -16.230 -16.847 -6.607 1.00 11.25 174 ASP A C 1
ATOM 802 O O . ASP A 1 174 ? -14.986 -17.082 -6.622 1.00 12.52 174 ASP A O 1
ATOM 807 N N . TRP A 1 175 ? -17.145 -17.703 -6.180 1.00 11.23 175 TRP A N 1
ATOM 808 C CA . TRP A 1 175 ? -16.733 -19.038 -5.772 1.00 10.84 175 TRP A CA 1
ATOM 809 C C . TRP A 1 175 ? -17.854 -19.999 -6.049 1.00 10.62 175 TRP A C 1
ATOM 810 O O . TRP A 1 175 ? -19.050 -19.611 -6.203 1.00 10.74 175 TRP A O 1
ATOM 821 N N . SER A 1 176 ? -17.497 -21.300 -6.020 1.00 10.89 176 SER A N 1
ATOM 822 C CA . SER A 1 176 ? -18.549 -22.386 -6.117 1.00 9.87 176 SER A CA 1
ATOM 823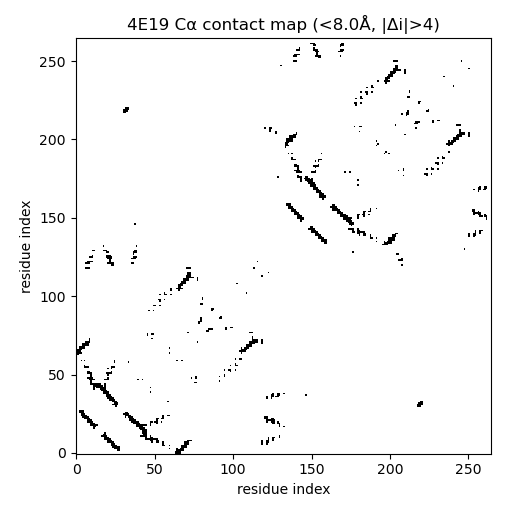 C C . SER A 1 176 ? -17.936 -23.606 -5.526 1.00 10.27 176 SER A C 1
ATOM 824 O O . SER A 1 176 ? -16.721 -23.662 -5.289 1.00 10.88 176 SER A O 1
ATOM 827 N N . ILE A 1 177 ? -18.780 -24.562 -5.262 1.00 10.80 177 ILE A N 1
ATOM 828 C CA . ILE A 1 177 ? -18.339 -25.893 -4.797 1.00 10.23 177 ILE A CA 1
ATOM 829 C C . ILE A 1 177 ? -19.131 -26.938 -5.471 1.00 11.93 177 ILE A C 1
ATOM 830 O O . ILE A 1 177 ? -20.364 -26.836 -5.583 1.00 13.46 177 ILE A O 1
ATOM 835 N N . THR A 1 178 ? -18.484 -27.997 -5.878 1.00 12.94 178 THR A N 1
ATOM 836 C CA . THR A 1 178 ? -19.104 -29.117 -6.558 1.00 13.52 178 THR A CA 1
ATOM 837 C C . THR A 1 178 ? -18.655 -30.410 -6.012 1.00 12.41 178 THR A C 1
ATOM 838 O O . THR A 1 178 ? -17.446 -30.557 -5.664 1.00 13.79 178 THR A O 1
ATOM 842 N N . HIS A 1 179 ? -19.551 -31.365 -5.897 1.00 14.03 179 HIS A N 1
ATOM 843 C CA . HIS A 1 179 ? -19.206 -32.687 -5.358 1.00 13.57 179 HIS A CA 1
ATOM 844 C C . HIS A 1 179 ? -18.695 -33.484 -6.538 1.00 15.33 179 HIS A C 1
ATOM 845 O O . HIS A 1 179 ? -19.344 -33.483 -7.641 1.00 15.44 179 HIS A O 1
ATOM 852 N N . VAL A 1 180 ? -17.601 -34.179 -6.363 1.00 15.32 180 VAL A N 1
ATOM 853 C CA . VAL A 1 180 ? -17.140 -35.133 -7.410 1.00 14.77 180 VAL A CA 1
ATOM 854 C C . VAL A 1 180 ? -17.000 -36.509 -6.623 1.00 13.70 180 VAL A C 1
ATOM 855 O O . VAL A 1 180 ? -16.759 -36.543 -5.386 1.00 15.43 180 VAL A O 1
ATOM 859 N N . PRO A 1 181 ? -17.243 -37.583 -7.300 1.00 16.37 181 PRO A N 1
ATOM 860 C CA . PRO A 1 181 ? -16.933 -38.879 -6.695 1.00 16.72 181 PRO A CA 1
ATOM 861 C C . PRO A 1 181 ? -15.460 -39.013 -6.377 1.00 16.46 181 PRO A C 1
ATOM 862 O O . PRO A 1 181 ? -14.565 -38.332 -7.005 1.00 15.19 181 PRO A O 1
ATOM 866 N N . ARG A 1 182 ? -15.156 -39.859 -5.381 1.00 15.92 182 ARG A N 1
ATOM 867 C CA . ARG A 1 182 ? -13.760 -39.940 -5.067 1.00 17.50 182 ARG A CA 1
ATOM 868 C C . ARG A 1 182 ? -12.859 -40.343 -6.231 1.00 15.37 182 ARG A C 1
ATOM 869 O O . ARG A 1 182 ? -11.690 -39.878 -6.311 1.00 16.88 182 ARG A O 1
ATOM 877 N N . ALA A 1 183 ? -13.309 -41.181 -7.129 1.00 17.87 183 ALA A N 1
ATOM 878 C CA . ALA A 1 183 ? -12.421 -41.563 -8.245 1.00 18.77 183 ALA A CA 1
ATOM 879 C C . ALA A 1 183 ? -12.079 -40.409 -9.151 1.00 18.57 183 ALA A C 1
ATOM 880 O O . ALA A 1 183 ? -10.938 -40.281 -9.668 1.00 19.18 183 ALA A O 1
ATOM 882 N N . THR A 1 184 ? -12.977 -39.434 -9.227 1.00 14.91 184 THR A N 1
ATOM 883 C CA . THR A 1 184 ? -12.717 -38.201 -9.957 1.00 15.00 184 THR A CA 1
ATOM 884 C C . THR A 1 184 ? -11.700 -37.297 -9.219 1.00 15.12 184 THR A C 1
ATOM 885 O O . THR A 1 184 ? -10.954 -36.453 -9.798 1.00 18.67 184 THR A O 1
ATOM 889 N N . ASN A 1 185 ? -11.732 -37.398 -7.898 1.00 13.69 185 ASN A N 1
ATOM 890 C CA . ASN A 1 185 ? -10.782 -36.741 -7.001 1.00 12.37 185 ASN A CA 1
ATOM 891 C C . ASN A 1 185 ? -9.456 -37.494 -6.661 1.00 11.57 185 ASN A C 1
ATOM 892 O O . ASN A 1 185 ? -8.912 -37.356 -5.547 1.00 11.48 185 ASN A O 1
ATOM 897 N N . GLU A 1 186 ? -9.150 -38.380 -7.601 1.00 13.63 186 GLU A N 1
ATOM 898 C CA . GLU A 1 186 ? -8.021 -39.304 -7.324 1.00 13.33 186 GLU A CA 1
ATOM 899 C C . GLU A 1 186 ? -6.704 -38.617 -7.059 1.00 13.42 186 GLU A C 1
ATOM 900 O O . GLU A 1 186 ? -5.938 -39.157 -6.300 1.00 13.20 186 GLU A O 1
ATOM 906 N N . ARG A 1 187 ? -6.460 -37.475 -7.694 1.00 10.94 187 ARG A N 1
ATOM 907 C CA . ARG A 1 187 ? -5.201 -36.758 -7.539 1.00 10.77 187 ARG A CA 1
ATOM 908 C C . ARG A 1 187 ? -5.004 -36.295 -6.102 1.00 11.94 187 ARG A C 1
ATOM 909 O O . ARG A 1 187 ? -4.030 -36.668 -5.449 1.00 11.30 187 ARG A O 1
ATOM 917 N N . ALA A 1 188 ? -5.933 -35.480 -5.613 1.00 9.82 188 ALA A N 1
ATOM 918 C CA . ALA A 1 188 ? -5.845 -34.977 -4.258 1.00 10.28 188 ALA A CA 1
ATOM 919 C C . ALA A 1 188 ? -5.832 -36.127 -3.265 1.00 11.02 188 ALA A C 1
ATOM 920 O O . ALA A 1 188 ? -5.157 -36.053 -2.239 1.00 10.77 188 ALA A O 1
ATOM 922 N N . ASP A 1 189 ? -6.672 -37.144 -3.540 1.00 10.85 189 ASP A N 1
ATOM 923 C CA . ASP A 1 189 ? -6.690 -38.298 -2.645 1.00 11.07 189 ASP A CA 1
ATOM 924 C C . ASP A 1 189 ? -5.280 -38.992 -2.596 1.00 11.91 189 ASP A C 1
ATOM 925 O O . ASP A 1 189 ? -4.849 -39.342 -1.531 1.00 11.73 189 ASP A O 1
ATOM 930 N N . ALA A 1 190 ? -4.645 -39.140 -3.734 1.00 11.47 190 ALA A N 1
ATOM 931 C CA . ALA A 1 190 ? -3.278 -39.746 -3.787 1.00 11.16 190 ALA A CA 1
ATOM 932 C C . ALA A 1 190 ? -2.279 -38.832 -3.030 1.00 12.18 190 ALA A C 1
ATOM 933 O O . ALA A 1 190 ? -1.486 -39.303 -2.254 1.00 12.86 190 ALA A O 1
ATOM 935 N N . LEU A 1 191 ? -2.319 -37.513 -3.174 1.00 10.75 191 LEU A N 1
ATOM 936 C CA . LEU A 1 191 ? -1.417 -36.623 -2.441 1.00 11.12 191 LEU A CA 1
ATOM 937 C C . LEU A 1 191 ? -1.600 -36.800 -0.940 1.00 10.71 191 LEU A C 1
ATOM 938 O O . LEU A 1 191 ? -0.641 -36.885 -0.195 1.00 12.97 191 LEU A O 1
ATOM 943 N N . ALA A 1 192 ? -2.845 -36.830 -0.477 1.00 11.50 192 ALA A N 1
ATOM 944 C CA . ALA A 1 192 ? -3.099 -36.929 0.999 1.00 11.35 192 ALA A CA 1
ATOM 945 C C . ALA A 1 192 ? -2.631 -38.327 1.482 1.00 10.89 192 ALA A C 1
ATOM 946 O O . ALA A 1 192 ? -1.996 -38.354 2.527 1.00 13.81 192 ALA A O 1
ATOM 948 N N . ASN A 1 193 ? -2.980 -39.378 0.777 1.00 11.57 193 ASN A N 1
ATOM 949 C CA . ASN A 1 193 ? -2.696 -40.753 1.218 1.00 12.01 193 ASN A CA 1
ATOM 950 C C . ASN A 1 193 ? -1.220 -41.046 1.134 1.00 13.35 193 ASN A C 1
ATOM 951 O O . ASN A 1 193 ? -0.726 -41.769 2.012 1.00 14.72 193 ASN A O 1
ATOM 956 N N . GLU A 1 194 ? -0.526 -40.553 0.120 1.00 11.72 194 GLU A N 1
ATOM 957 C CA . GLU A 1 194 ? 0.854 -40.863 0.052 1.00 12.23 194 GLU A CA 1
ATOM 958 C C . GLU A 1 194 ? 1.558 -40.138 1.162 1.00 12.33 194 GLU A C 1
ATOM 959 O O . GLU A 1 194 ? 2.501 -40.708 1.717 1.00 10.82 194 GLU A O 1
ATOM 965 N N . ALA A 1 195 ? 1.209 -38.928 1.526 1.00 12.45 195 ALA A N 1
ATOM 966 C CA . ALA A 1 195 ? 1.771 -38.246 2.625 1.00 12.14 195 ALA A CA 1
ATOM 967 C C . ALA A 1 195 ? 1.490 -39.021 3.945 1.00 13.06 195 ALA A C 1
ATOM 968 O O . ALA A 1 195 ? 2.389 -39.193 4.791 1.00 14.85 195 ALA A O 1
ATOM 970 N N . LEU A 1 196 ? 0.211 -39.463 4.084 1.00 13.16 196 LEU A N 1
ATOM 971 C CA . LEU A 1 196 ? -0.170 -40.179 5.350 1.00 14.24 196 LEU A CA 1
ATOM 972 C C . LEU A 1 196 ? 0.564 -41.562 5.402 1.00 13.81 196 LEU A C 1
ATOM 973 O O . LEU A 1 196 ? 0.935 -41.947 6.529 1.00 17.41 196 LEU A O 1
ATOM 978 N N . ASP A 1 197 ? 0.735 -42.251 4.305 1.00 13.32 197 ASP A N 1
ATOM 979 C CA . ASP A 1 197 ? 1.382 -43.555 4.288 1.00 14.20 197 ASP A CA 1
ATOM 980 C C . ASP A 1 197 ? 2.849 -43.344 4.716 1.00 14.87 197 ASP A C 1
ATOM 981 O O . ASP A 1 197 ? 3.476 -44.340 5.139 1.00 15.61 197 ASP A O 1
ATOM 986 N N . ASP A 1 198 ? 3.460 -42.189 4.619 1.00 13.78 198 ASP A N 1
ATOM 987 C CA . ASP A 1 198 ? 4.805 -41.905 5.083 1.00 14.43 198 ASP A CA 1
ATOM 988 C C . ASP A 1 198 ? 4.904 -41.350 6.508 1.00 19.03 198 ASP A C 1
ATOM 989 O O . ASP A 1 198 ? 5.977 -40.978 6.927 1.00 19.90 198 ASP A O 1
ATOM 994 N N . ALA A 1 199 ? 3.778 -41.217 7.194 1.00 20.38 199 ALA A N 1
ATOM 995 C CA . ALA A 1 199 ? 3.817 -40.583 8.537 1.00 26.17 199 ALA A CA 1
ATOM 996 C C . ALA A 1 199 ? 4.602 -41.462 9.526 1.00 30.12 199 ALA A C 1
ATOM 997 O O . ALA A 1 199 ? 4.610 -42.718 9.378 1.00 33.22 199 ALA A O 1
ATOM 1000 N N . GLY B 1 68 ? 20.231 -58.498 -17.965 1.00 36.69 68 GLY B N 1
ATOM 1001 C CA . GLY B 1 68 ? 18.878 -59.195 -17.852 1.00 35.38 68 GLY B CA 1
ATOM 1002 C C . GLY B 1 68 ? 17.775 -58.315 -17.223 1.00 35.01 68 GLY B C 1
ATOM 1003 O O . GLY B 1 68 ? 17.886 -57.087 -17.252 1.00 34.14 68 GLY B O 1
ATOM 1004 N N . ARG B 1 69 ? 16.805 -58.970 -16.581 1.00 32.83 69 ARG B N 1
ATOM 1005 C CA . ARG B 1 69 ? 15.592 -58.364 -15.938 1.00 32.46 69 ARG B CA 1
ATOM 1006 C C . ARG B 1 69 ? 15.593 -58.069 -14.388 1.00 30.31 69 ARG B C 1
ATOM 1007 O O . ARG B 1 69 ? 15.905 -58.971 -13.547 1.00 30.76 69 ARG B O 1
ATOM 1015 N N . VAL B 1 70 ? 15.212 -56.849 -14.003 1.00 21.27 70 VAL B N 1
ATOM 1016 C CA . VAL B 1 70 ? 15.314 -56.527 -12.549 1.00 19.02 70 VAL B CA 1
ATOM 1017 C C . VAL B 1 70 ? 14.077 -55.781 -12.111 1.00 18.97 70 VAL B C 1
ATOM 1018 O O . VAL B 1 70 ? 13.459 -55.089 -12.919 1.00 18.98 70 VAL B O 1
ATOM 1022 N N . HIS B 1 71 ? 13.625 -56.016 -10.889 1.00 16.85 71 HIS B N 1
ATOM 1023 C CA . HIS B 1 71 ? 12.477 -55.235 -10.329 1.00 17.25 71 HIS B CA 1
ATOM 1024 C C . HIS B 1 71 ? 13.177 -54.201 -9.489 1.00 15.95 71 HIS B C 1
ATOM 1025 O O . HIS B 1 71 ? 13.961 -54.598 -8.565 1.00 17.81 71 HIS B O 1
ATOM 1032 N N . ALA B 1 72 ? 12.957 -52.937 -9.708 1.00 13.46 72 ALA B N 1
ATOM 1033 C CA . ALA B 1 72 ? 13.709 -51.846 -9.064 1.00 12.34 72 ALA B CA 1
ATOM 1034 C C . ALA B 1 72 ? 12.719 -51.077 -8.219 1.00 13.04 72 ALA B C 1
ATOM 1035 O O . ALA B 1 72 ? 11.873 -50.295 -8.765 1.00 14.56 72 ALA B O 1
ATOM 1037 N N . TYR B 1 73 ? 12.775 -51.264 -6.910 1.00 12.29 73 TYR B N 1
ATOM 1038 C CA . TYR B 1 73 ? 11.937 -50.505 -6.000 1.00 11.72 73 TYR B CA 1
ATOM 1039 C C . TYR B 1 73 ? 12.586 -49.185 -5.654 1.00 11.80 73 TYR B C 1
ATOM 1040 O O . TYR B 1 73 ? 13.831 -49.107 -5.550 1.00 12.32 73 TYR B O 1
ATOM 1049 N N . PHE B 1 74 ? 11.849 -48.099 -5.426 1.00 10.93 74 PHE B N 1
ATOM 1050 C CA . PHE B 1 74 ? 12.459 -46.808 -5.090 1.00 11.83 74 PHE B CA 1
ATOM 1051 C C . PHE B 1 74 ? 11.533 -46.105 -4.117 1.00 12.06 74 PHE B C 1
ATOM 1052 O O . PHE B 1 74 ? 10.277 -46.275 -4.205 1.00 10.94 74 PHE B O 1
ATOM 1060 N N . ASP B 1 75 ? 12.105 -45.287 -3.279 1.00 11.49 75 ASP B N 1
ATOM 1061 C CA . ASP B 1 75 ? 11.358 -44.499 -2.344 1.00 10.89 75 ASP B CA 1
ATOM 1062 C C . ASP B 1 75 ? 12.095 -43.330 -1.862 1.00 10.09 75 ASP B C 1
ATOM 1063 O O . ASP B 1 75 ? 13.311 -43.426 -1.609 1.00 10.74 75 ASP B O 1
ATOM 1068 N N . GLY B 1 76 ? 11.437 -42.168 -1.791 1.00 10.38 76 GLY B N 1
ATOM 1069 C CA . GLY B 1 76 ? 12.100 -40.972 -1.210 1.00 11.27 76 GLY B CA 1
ATOM 1070 C C . GLY B 1 76 ? 11.607 -40.696 0.176 1.00 11.25 76 GLY B C 1
ATOM 1071 O O . GLY B 1 76 ? 10.477 -41.158 0.509 1.00 12.39 76 GLY B O 1
ATOM 1072 N N . ALA B 1 77 ? 12.296 -39.857 0.922 1.00 11.58 77 ALA B N 1
ATOM 1073 C CA . ALA B 1 77 ? 11.871 -39.419 2.247 1.00 11.64 77 ALA B CA 1
ATOM 1074 C C . ALA B 1 77 ? 12.282 -37.969 2.424 1.00 13.21 77 ALA B C 1
ATOM 1075 O O . ALA B 1 77 ? 13.332 -37.614 2.125 1.00 13.73 77 ALA B O 1
ATOM 1077 N N . SER B 1 78 ? 11.350 -37.148 2.887 1.00 13.85 78 SER B N 1
ATOM 1078 C CA . SER B 1 78 ? 11.585 -35.754 3.237 1.00 12.40 78 SER B CA 1
ATOM 1079 C C . SER B 1 78 ? 11.073 -35.483 4.653 1.00 13.78 78 SER B C 1
ATOM 1080 O O . SER B 1 78 ? 10.007 -35.825 4.968 1.00 15.53 78 SER B O 1
ATOM 1083 N N . ARG B 1 79 ? 11.864 -34.840 5.462 1.00 14.56 79 ARG B N 1
ATOM 1084 C CA . ARG B 1 79 ? 11.447 -34.465 6.775 1.00 16.61 79 ARG B CA 1
ATOM 1085 C C . ARG B 1 79 ? 11.125 -33.000 6.807 1.00 16.64 79 ARG B C 1
ATOM 1086 O O . ARG B 1 79 ? 11.908 -32.209 7.176 1.00 18.75 79 ARG B O 1
ATOM 1094 N N . GLY B 1 80 ? 9.925 -32.662 6.384 1.00 16.72 80 GLY B N 1
ATOM 1095 C CA . GLY B 1 80 ? 9.461 -31.316 6.395 1.00 15.55 80 GLY B CA 1
ATOM 1096 C C . GLY B 1 80 ? 8.723 -30.920 5.137 1.00 15.17 80 GLY B C 1
ATOM 1097 O O . GLY B 1 80 ? 7.933 -30.038 5.160 1.00 17.62 80 GLY B O 1
ATOM 1098 N N . ASN B 1 81 ? 9.008 -31.556 4.035 1.00 14.67 81 ASN B N 1
ATOM 1099 C CA . ASN B 1 81 ? 8.309 -31.249 2.793 1.00 12.88 81 ASN B CA 1
ATOM 1100 C C . ASN B 1 81 ? 8.231 -29.765 2.430 1.00 14.91 81 ASN B C 1
ATOM 1101 O O . ASN B 1 81 ? 7.194 -29.265 2.298 1.00 15.86 81 ASN B O 1
ATOM 1106 N N . PRO B 1 82 ? 9.286 -29.046 2.307 1.00 15.54 82 PRO B N 1
ATOM 1107 C CA . PRO B 1 82 ? 10.648 -29.561 2.229 1.00 15.66 82 PRO B CA 1
ATOM 1108 C C . PRO B 1 82 ? 11.410 -29.651 3.528 1.00 15.51 82 PRO B C 1
ATOM 1109 O O . PRO B 1 82 ? 11.099 -29.044 4.517 1.00 17.76 82 PRO B O 1
ATOM 1113 N N . GLY B 1 83 ? 12.440 -30.478 3.499 1.00 15.93 83 GLY B N 1
ATOM 1114 C CA . GLY B 1 83 ? 13.355 -30.576 4.678 1.00 16.23 83 GLY B CA 1
ATOM 1115 C C . GLY B 1 83 ? 14.422 -31.609 4.303 1.00 16.11 83 GLY B C 1
ATOM 1116 O O . GLY B 1 83 ? 14.534 -31.942 3.111 1.00 15.78 83 GLY B O 1
ATOM 1117 N N . PRO B 1 84 ? 15.315 -31.960 5.257 1.00 15.76 84 PRO B N 1
ATOM 1118 C CA . PRO B 1 84 ? 16.382 -32.944 4.959 1.00 15.24 84 PRO B CA 1
ATOM 1119 C C . PRO B 1 84 ? 15.698 -34.187 4.307 1.00 15.05 84 PRO B C 1
ATOM 1120 O O . PRO B 1 84 ? 14.641 -34.661 4.784 1.00 15.53 84 PRO B O 1
ATOM 1124 N N . ALA B 1 85 ? 16.298 -34.642 3.230 1.00 15.25 85 ALA B N 1
ATOM 1125 C CA . ALA B 1 85 ? 15.649 -35.689 2.412 1.00 13.60 85 ALA B CA 1
ATOM 1126 C C . ALA B 1 85 ? 16.649 -36.782 2.046 1.00 13.23 85 ALA B C 1
ATOM 1127 O O . ALA B 1 85 ? 17.898 -36.591 2.191 1.00 13.74 85 ALA B O 1
ATOM 1129 N N . ALA B 1 86 ? 16.113 -37.906 1.551 1.00 11.37 86 ALA B N 1
ATOM 1130 C CA . ALA B 1 86 ? 16.952 -39.037 1.227 1.00 12.17 86 ALA B CA 1
ATOM 1131 C C . ALA B 1 86 ? 16.223 -39.901 0.212 1.00 11.66 86 ALA B C 1
ATOM 1132 O O . ALA B 1 86 ? 15.008 -39.781 -0.024 1.00 11.62 86 ALA B O 1
ATOM 1134 N N . VAL B 1 87 ? 16.954 -40.870 -0.330 1.00 11.63 87 VAL B N 1
ATOM 1135 C CA . VAL B 1 87 ? 16.499 -41.850 -1.280 1.00 11.77 87 VAL B CA 1
ATOM 1136 C C . VAL B 1 87 ? 16.849 -43.233 -0.854 1.00 11.79 87 VAL B C 1
ATOM 1137 O O . VAL B 1 87 ? 17.884 -43.441 -0.140 1.00 11.96 87 VAL B O 1
ATOM 1141 N N . GLY B 1 88 ? 16.009 -44.195 -1.204 1.00 9.96 88 GLY B N 1
ATOM 1142 C CA . GLY B 1 88 ? 16.268 -45.623 -0.999 1.00 11.05 88 GLY B CA 1
ATOM 1143 C C . GLY B 1 88 ? 15.868 -46.355 -2.266 1.00 10.39 88 GLY B C 1
ATOM 1144 O O . GLY B 1 88 ? 14.875 -46.016 -2.966 1.00 11.50 88 GLY B O 1
ATOM 1145 N N . TRP B 1 89 ? 16.561 -47.419 -2.581 1.00 10.62 89 TRP B N 1
ATOM 1146 C CA . TRP B 1 89 ? 16.267 -48.241 -3.750 1.00 11.11 89 TRP B CA 1
ATOM 1147 C C . TRP B 1 89 ? 16.702 -49.655 -3.544 1.00 12.26 89 TRP B C 1
ATOM 1148 O O . TRP B 1 89 ? 17.679 -49.940 -2.759 1.00 11.27 89 TRP B O 1
ATOM 1159 N N . VAL B 1 90 ? 16.026 -50.623 -4.187 1.00 11.76 90 VAL B N 1
ATOM 1160 C CA . VAL B 1 90 ? 16.307 -52.047 -4.054 1.00 11.24 90 VAL B CA 1
ATOM 1161 C C . VAL B 1 90 ? 16.206 -52.669 -5.399 1.00 12.44 90 VAL B C 1
ATOM 1162 O O . VAL B 1 90 ? 15.173 -52.506 -6.061 1.00 13.44 90 VAL B O 1
ATOM 1166 N N . LEU B 1 91 ? 17.213 -53.447 -5.801 1.00 12.12 91 LEU B N 1
ATOM 1167 C CA . LEU B 1 91 ? 17.166 -54.164 -7.115 1.00 12.09 91 LEU B CA 1
ATOM 1168 C C . LEU B 1 91 ? 16.966 -55.614 -6.796 1.00 14.24 91 LEU B C 1
ATOM 1169 O O . LEU B 1 91 ? 17.762 -56.229 -6.037 1.00 14.77 91 LEU B O 1
ATOM 1174 N N . VAL B 1 92 ? 15.909 -56.226 -7.336 1.00 13.82 92 VAL B N 1
ATOM 1175 C CA . VAL B 1 92 ? 15.515 -57.647 -7.026 1.00 14.21 92 VAL B CA 1
ATOM 1176 C C . VAL B 1 92 ? 15.595 -58.377 -8.308 1.00 16.47 92 VAL B C 1
ATOM 1177 O O . VAL B 1 92 ? 15.000 -57.960 -9.333 1.00 17.11 92 VAL B O 1
ATOM 1181 N N . SER B 1 93 ? 16.295 -59.505 -8.328 1.00 19.88 93 SER B N 1
ATOM 1182 C CA . SER B 1 93 ? 16.438 -60.151 -9.622 1.00 25.06 93 SER B CA 1
ATOM 1183 C C . SER B 1 93 ? 15.122 -60.895 -9.919 1.00 28.82 93 SER B C 1
ATOM 1184 O O . SER B 1 93 ? 14.340 -61.272 -9.013 1.00 24.67 93 SER B O 1
ATOM 1187 N N . GLY B 1 94 ? 14.793 -60.931 -11.229 1.00 33.15 94 GLY B N 1
ATOM 1188 C CA . GLY B 1 94 ? 13.530 -61.517 -11.721 1.00 38.41 94 GLY B CA 1
ATOM 1189 C C . GLY B 1 94 ? 13.314 -62.959 -11.281 1.00 40.44 94 GLY B C 1
ATOM 1190 O O . GLY B 1 94 ? 12.193 -63.478 -11.406 1.00 42.23 94 GLY B O 1
ATOM 1191 N N . ASP B 1 95 ? 14.384 -63.585 -10.781 1.00 41.62 95 ASP B N 1
ATOM 1192 C CA . ASP B 1 95 ? 14.322 -64.825 -9.998 1.00 42.36 95 ASP B CA 1
ATOM 1193 C C . ASP B 1 95 ? 14.339 -64.747 -8.418 1.00 40.80 95 ASP B C 1
ATOM 1194 O O . ASP B 1 95 ? 14.601 -65.772 -7.734 1.00 42.00 95 ASP B O 1
ATOM 1199 N N . GLY B 1 96 ? 14.064 -63.555 -7.865 1.00 37.65 96 GLY B N 1
ATOM 1200 C CA . GLY B 1 96 ? 13.491 -63.324 -6.490 1.00 32.49 96 GLY B CA 1
ATOM 1201 C C . GLY B 1 96 ? 14.344 -62.683 -5.344 1.00 29.80 96 GLY B C 1
ATOM 1202 O O . GLY B 1 96 ? 13.815 -62.064 -4.378 1.00 33.96 96 GLY B O 1
ATOM 1203 N N . GLY B 1 97 ? 15.653 -62.791 -5.484 1.00 23.67 97 GLY B N 1
ATOM 1204 C CA . GLY B 1 97 ? 16.604 -62.398 -4.403 1.00 18.03 97 GLY B CA 1
ATOM 1205 C C . GLY B 1 97 ? 17.067 -60.917 -4.646 1.00 16.07 97 GLY B C 1
ATOM 1206 O O . GLY B 1 97 ? 17.220 -60.499 -5.805 1.00 14.81 97 GLY B O 1
ATOM 1207 N N . ILE B 1 98 ? 17.265 -60.189 -3.582 1.00 13.96 98 ILE B N 1
ATOM 1208 C CA . ILE B 1 98 ? 17.850 -58.864 -3.675 1.00 13.10 98 ILE B CA 1
ATOM 1209 C C . ILE B 1 98 ? 19.277 -59.004 -4.167 1.00 13.93 98 ILE B C 1
ATOM 1210 O O . ILE B 1 98 ? 19.992 -59.808 -3.700 1.00 15.58 98 ILE B O 1
ATOM 1215 N N . VAL B 1 99 ? 19.629 -58.222 -5.166 1.00 13.38 99 VAL B N 1
ATOM 1216 C CA . VAL B 1 99 ? 20.975 -58.233 -5.659 1.00 14.42 99 VAL B CA 1
ATOM 1217 C C . VAL B 1 99 ? 21.821 -56.999 -5.282 1.00 13.31 99 VAL B C 1
ATOM 1218 O O . VAL B 1 99 ? 22.998 -57.070 -5.185 1.00 13.84 99 VAL B O 1
ATOM 1222 N N . ALA B 1 100 ? 21.162 -55.892 -5.068 1.00 11.73 100 ALA B N 1
ATOM 1223 C CA . ALA B 1 100 ? 21.807 -54.700 -4.555 1.00 11.02 100 ALA B CA 1
ATOM 1224 C C . ALA B 1 100 ? 20.772 -53.773 -3.949 1.00 11.05 100 ALA B C 1
ATOM 1225 O O . ALA B 1 100 ? 19.649 -53.776 -4.367 1.00 12.07 100 ALA B O 1
ATOM 1227 N N . GLU B 1 101 ? 21.210 -52.961 -2.990 1.00 11.77 101 GLU B N 1
ATOM 1228 C CA . GLU B 1 101 ? 20.314 -51.945 -2.507 1.00 13.84 101 GLU B CA 1
ATOM 1229 C C . GLU B 1 101 ? 21.103 -50.786 -2.004 1.00 12.56 101 GLU B C 1
ATOM 1230 O O . GLU B 1 101 ? 22.330 -50.880 -1.733 1.00 12.87 101 GLU B O 1
ATOM 1236 N N . GLY B 1 102 ? 20.449 -49.653 -1.860 1.00 10.82 102 GLY B N 1
ATOM 1237 C CA . GLY B 1 102 ? 21.148 -48.448 -1.394 1.00 12.42 102 GLY B CA 1
ATOM 1238 C C . GLY B 1 102 ? 20.267 -47.424 -0.707 1.00 10.47 102 GLY B C 1
ATOM 1239 O O . GLY B 1 102 ? 19.072 -47.358 -0.995 1.00 11.96 102 GLY B O 1
ATOM 1240 N N . GLY B 1 103 ? 20.865 -46.604 0.125 1.00 13.39 103 GLY B N 1
ATOM 1241 C CA . GLY B 1 103 ? 20.152 -45.470 0.786 1.00 13.09 103 GLY B CA 1
ATOM 1242 C C . GLY B 1 103 ? 21.101 -44.341 0.915 1.00 14.16 103 GLY B C 1
ATOM 1243 O O . GLY B 1 103 ? 22.288 -44.575 1.249 1.00 14.98 103 GLY B O 1
ATOM 1244 N N . ASP B 1 104 ? 20.717 -43.148 0.571 1.00 13.79 104 ASP B N 1
ATOM 1245 C CA . ASP B 1 104 ? 21.595 -41.951 0.640 1.00 12.46 104 ASP B CA 1
ATOM 1246 C C . ASP B 1 104 ? 20.822 -40.703 1.000 1.00 13.42 104 ASP B C 1
ATOM 1247 O O . ASP B 1 104 ? 19.657 -40.550 0.559 1.00 14.05 104 ASP B O 1
ATOM 1252 N N . THR B 1 105 ? 21.420 -39.793 1.715 1.00 13.72 105 THR B N 1
ATOM 1253 C CA . THR B 1 105 ? 20.880 -38.458 1.865 1.00 14.54 105 THR B CA 1
ATOM 1254 C C . THR B 1 105 ? 21.132 -37.665 0.626 1.00 14.17 105 THR B C 1
ATOM 1255 O O . THR B 1 105 ? 22.098 -37.866 -0.059 1.00 16.00 105 THR B O 1
ATOM 1259 N N . ILE B 1 106 ? 20.258 -36.673 0.394 1.00 13.88 106 ILE B N 1
ATOM 1260 C CA . ILE B 1 106 ? 20.274 -35.869 -0.799 1.00 15.57 106 ILE B CA 1
ATOM 1261 C C . ILE B 1 106 ? 20.173 -34.327 -0.531 1.00 15.57 106 ILE B C 1
ATOM 1262 O O . ILE B 1 106 ? 20.023 -33.553 -1.499 1.00 19.31 106 ILE B O 1
ATOM 1267 N N . GLY B 1 107 ? 20.220 -33.957 0.722 1.00 14.02 107 GLY B N 1
ATOM 1268 C CA . GLY B 1 107 ? 19.985 -32.559 1.030 1.00 16.11 107 GLY B CA 1
ATOM 1269 C C . GLY B 1 107 ? 18.514 -32.225 1.115 1.00 16.66 107 GLY B C 1
ATOM 1270 O O . GLY B 1 107 ? 17.670 -33.089 1.245 1.00 18.06 107 GLY B O 1
ATOM 1271 N N . ARG B 1 108 ? 18.207 -30.949 1.004 1.00 16.12 108 ARG B N 1
ATOM 1272 C CA . ARG B 1 108 ? 16.820 -30.476 1.149 1.00 16.99 108 ARG B CA 1
ATOM 1273 C C . ARG B 1 108 ? 15.993 -30.758 -0.062 1.00 15.38 108 ARG B C 1
ATOM 1274 O O . ARG B 1 108 ? 16.347 -30.487 -1.149 1.00 18.61 108 ARG B O 1
ATOM 1282 N N . ALA B 1 109 ? 14.801 -31.373 0.173 1.00 13.87 109 ALA B N 1
ATOM 1283 C CA . ALA B 1 109 ? 13.862 -31.660 -0.906 1.00 14.47 109 ALA B CA 1
ATOM 1284 C C . ALA B 1 109 ? 12.443 -31.849 -0.317 1.00 12.22 109 ALA B C 1
ATOM 1285 O O . ALA B 1 109 ? 12.259 -32.083 0.896 1.00 13.12 109 ALA B O 1
ATOM 1287 N N . THR B 1 110 ? 11.484 -31.680 -1.245 1.00 12.82 110 THR B N 1
ATOM 1288 C CA . THR B 1 110 ? 10.069 -31.985 -0.895 1.00 12.22 110 THR B CA 1
ATOM 1289 C C . THR B 1 110 ? 9.816 -33.487 -0.972 1.00 11.24 110 THR B C 1
ATOM 1290 O O . THR B 1 110 ? 10.672 -34.238 -1.518 1.00 12.21 110 THR B O 1
ATOM 1294 N N . ASN B 1 111 ? 8.620 -33.897 -0.566 1.00 11.50 111 ASN B N 1
ATOM 1295 C CA . ASN B 1 111 ? 8.286 -35.336 -0.701 1.00 10.74 111 ASN B CA 1
ATOM 1296 C C . ASN B 1 111 ? 8.389 -35.756 -2.179 1.00 10.73 111 ASN B C 1
ATOM 1297 O O . ASN B 1 111 ? 8.967 -36.812 -2.517 1.00 11.68 111 ASN B O 1
ATOM 1302 N N . ASN B 1 112 ? 7.765 -34.978 -3.092 1.00 11.49 112 ASN B N 1
ATOM 1303 C CA . ASN B 1 112 ? 7.757 -35.361 -4.452 1.00 11.94 112 ASN B CA 1
ATOM 1304 C C . ASN B 1 112 ? 9.085 -35.265 -5.148 1.00 12.29 112 ASN B C 1
ATOM 1305 O O . ASN B 1 112 ? 9.405 -36.109 -6.011 1.00 12.64 112 ASN B O 1
ATOM 1310 N N . GLN B 1 113 ? 9.853 -34.203 -4.779 1.00 11.96 113 GLN B N 1
ATOM 1311 C CA . GLN B 1 113 ? 11.214 -34.147 -5.334 1.00 14.45 113 GLN B CA 1
ATOM 1312 C C . GLN B 1 113 ? 12.024 -35.379 -4.937 1.00 12.37 113 GLN B C 1
ATOM 1313 O O . GLN B 1 113 ? 12.697 -35.947 -5.740 1.00 13.33 113 GLN B O 1
ATOM 1319 N N . ALA B 1 114 ? 11.986 -35.726 -3.634 1.00 11.63 114 ALA B N 1
ATOM 1320 C CA . ALA B 1 114 ? 12.760 -36.859 -3.176 1.00 11.41 114 ALA B CA 1
ATOM 1321 C C . ALA B 1 114 ? 12.317 -38.186 -3.814 1.00 11.31 114 ALA B C 1
ATOM 1322 O O . ALA B 1 114 ? 13.135 -39.077 -4.083 1.00 12.06 114 ALA B O 1
ATOM 1324 N N . GLU B 1 115 ? 10.975 -38.332 -4.033 1.00 9.69 115 GLU B N 1
ATOM 1325 C CA . GLU B 1 115 ? 10.521 -39.539 -4.666 1.00 10.44 115 GLU B CA 1
ATOM 1326 C C . GLU B 1 115 ? 11.072 -39.696 -6.109 1.00 10.64 115 GLU B C 1
ATOM 1327 O O . GLU B 1 115 ? 11.477 -40.793 -6.491 1.00 11.20 115 GLU B O 1
ATOM 1333 N N . TYR B 1 116 ? 11.047 -38.569 -6.873 1.00 11.41 116 TYR B N 1
ATOM 1334 C CA . TYR B 1 116 ? 11.656 -38.628 -8.163 1.00 10.54 116 TYR B CA 1
ATOM 1335 C C . TYR B 1 116 ? 13.202 -38.837 -8.117 1.00 11.97 116 TYR B C 1
ATOM 1336 O O . TYR B 1 116 ? 13.719 -39.598 -8.936 1.00 13.28 116 TYR B O 1
ATOM 1345 N N . ASP B 1 117 ? 13.860 -38.215 -7.145 1.00 12.07 117 ASP B N 1
ATOM 1346 C CA . ASP B 1 117 ? 15.281 -38.419 -6.921 1.00 12.23 117 ASP B CA 1
ATOM 1347 C C . ASP B 1 117 ? 15.585 -39.886 -6.630 1.00 12.52 117 ASP B C 1
ATOM 1348 O O . ASP B 1 117 ? 16.649 -40.382 -7.000 1.00 12.27 117 ASP B O 1
ATOM 1353 N N . ALA B 1 118 ? 14.661 -40.584 -5.971 1.00 11.71 118 ALA B N 1
ATOM 1354 C CA . ALA B 1 118 ? 14.899 -41.993 -5.673 1.00 12.50 118 ALA B CA 1
ATOM 1355 C C . ALA B 1 118 ? 14.717 -42.820 -6.951 1.00 12.41 118 ALA B C 1
ATOM 1356 O O . ALA B 1 118 ? 15.386 -43.813 -7.189 1.00 12.25 118 ALA B O 1
ATOM 1358 N N . LEU B 1 119 ? 13.651 -42.493 -7.744 1.00 11.53 119 LEU B N 1
ATOM 1359 C CA . LEU B 1 119 ? 13.494 -43.087 -9.053 1.00 13.47 119 LEU B CA 1
ATOM 1360 C C . LEU B 1 119 ? 14.773 -43.047 -9.926 1.00 11.54 119 LEU B C 1
ATOM 1361 O O . LEU B 1 119 ? 15.220 -44.031 -10.453 1.00 12.01 119 LEU B O 1
ATOM 1366 N N . ILE B 1 120 ? 15.279 -41.835 -9.975 1.00 12.16 120 ILE B N 1
ATOM 1367 C CA . ILE B 1 120 ? 16.496 -41.579 -10.779 1.00 12.26 120 ILE B CA 1
ATOM 1368 C C . ILE B 1 120 ? 17.691 -42.409 -10.213 1.00 12.84 120 ILE B C 1
ATOM 1369 O O . ILE B 1 120 ? 18.392 -43.086 -11.005 1.00 13.77 120 ILE B O 1
ATOM 1374 N N . ALA B 1 121 ? 17.808 -42.444 -8.880 1.00 12.43 121 ALA B N 1
ATOM 1375 C CA . ALA B 1 121 ? 18.895 -43.250 -8.321 1.00 12.10 121 ALA B CA 1
ATOM 1376 C C . ALA B 1 121 ? 18.676 -44.718 -8.592 1.00 12.42 121 ALA B C 1
ATOM 1377 O O . ALA B 1 121 ? 19.676 -45.451 -8.858 1.00 13.03 121 ALA B O 1
ATOM 1379 N N . ALA B 1 122 ? 17.450 -45.235 -8.571 1.00 11.86 122 ALA B N 1
ATOM 1380 C CA . ALA B 1 122 ? 17.235 -46.650 -8.895 1.00 11.46 122 ALA B CA 1
ATOM 1381 C C . ALA B 1 122 ? 17.629 -46.911 -10.355 1.00 13.13 122 ALA B C 1
ATOM 1382 O O . ALA B 1 122 ? 18.177 -47.976 -10.642 1.00 13.81 122 ALA B O 1
ATOM 1384 N N . LEU B 1 123 ? 17.290 -45.975 -11.266 1.00 13.32 123 LEU B N 1
ATOM 1385 C CA . LEU B 1 123 ? 17.672 -46.140 -12.699 1.00 15.36 123 LEU B CA 1
ATOM 1386 C C . LEU B 1 123 ? 19.176 -46.127 -12.845 1.00 14.07 123 LEU B C 1
ATOM 1387 O O . LEU B 1 123 ? 19.691 -46.970 -13.584 1.00 14.47 123 LEU B O 1
ATOM 1392 N N . GLU B 1 124 ? 19.859 -45.231 -12.133 1.00 14.16 124 GLU B N 1
ATOM 1393 C CA . GLU B 1 124 ? 21.297 -45.210 -12.283 1.00 15.24 124 GLU B CA 1
ATOM 1394 C C . GLU B 1 124 ? 21.889 -46.476 -11.686 1.00 16.70 124 GLU B C 1
ATOM 1395 O O . GLU B 1 124 ? 22.864 -47.046 -12.280 1.00 16.24 124 GLU B O 1
ATOM 1401 N N . ALA B 1 125 ? 21.326 -47.019 -10.556 1.00 13.97 125 ALA B N 1
ATOM 1402 C CA . ALA B 1 125 ? 21.860 -48.217 -10.025 1.00 13.70 125 ALA B CA 1
ATOM 1403 C C . ALA B 1 125 ? 21.600 -49.373 -10.982 1.00 14.32 125 ALA B C 1
ATOM 1404 O O . ALA B 1 125 ? 22.513 -50.270 -11.182 1.00 14.71 125 ALA B O 1
ATOM 1406 N N . ALA B 1 126 ? 20.408 -49.477 -11.553 1.00 14.63 126 ALA B N 1
ATOM 1407 C CA . ALA B 1 126 ? 20.182 -50.609 -12.454 1.00 15.14 126 ALA B CA 1
ATOM 1408 C C . ALA B 1 126 ? 21.165 -50.655 -13.643 1.00 16.73 126 ALA B C 1
ATOM 1409 O O . ALA B 1 126 ? 21.523 -51.749 -14.037 1.00 18.28 126 ALA B O 1
ATOM 1411 N N . ALA B 1 127 ? 21.478 -49.489 -14.229 1.00 17.12 127 ALA B N 1
ATOM 1412 C CA . ALA B 1 127 ? 22.481 -49.408 -15.318 1.00 16.75 127 ALA B CA 1
ATOM 1413 C C . ALA B 1 127 ? 23.871 -49.754 -14.811 1.00 19.72 127 ALA B C 1
ATOM 1414 O O . ALA B 1 127 ? 24.617 -50.522 -15.515 1.00 20.68 127 ALA B O 1
ATOM 1416 N N . ASP B 1 128 ? 24.215 -49.301 -13.573 1.00 18.91 128 ASP B N 1
ATOM 1417 C CA . ASP B 1 128 ? 25.560 -49.621 -13.032 1.00 17.60 128 ASP B CA 1
ATOM 1418 C C . ASP B 1 128 ? 25.696 -51.118 -12.896 1.00 19.37 128 ASP B C 1
ATOM 1419 O O . ASP B 1 128 ? 26.804 -51.642 -13.137 1.00 22.91 128 ASP B O 1
ATOM 1424 N N . PHE B 1 129 ? 24.649 -51.856 -12.584 1.00 18.20 129 PHE B N 1
ATOM 1425 C CA . PHE B 1 129 ? 24.697 -53.314 -12.414 1.00 19.47 129 PHE B CA 1
ATOM 1426 C C . PHE B 1 129 ? 24.369 -54.109 -13.647 1.00 20.80 129 PHE B C 1
ATOM 1427 O O . PHE B 1 129 ? 24.249 -55.347 -13.595 1.00 23.52 129 PHE B O 1
ATOM 1435 N N . GLY B 1 130 ? 24.259 -53.404 -14.753 1.00 21.63 130 GLY B N 1
ATOM 1436 C CA . GLY B 1 130 ? 24.263 -54.096 -16.069 1.00 21.96 130 GLY B CA 1
ATOM 1437 C C . GLY B 1 130 ? 22.905 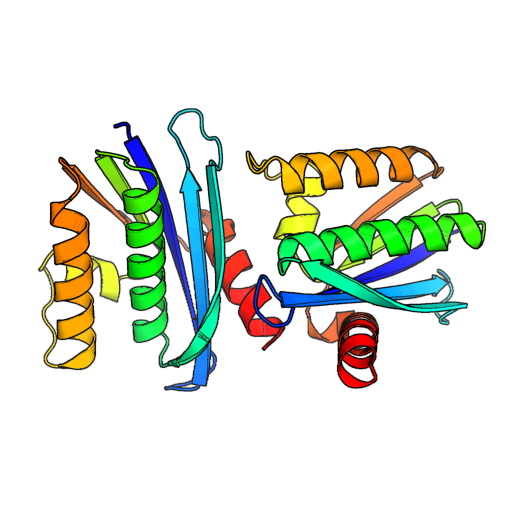-54.557 -16.515 1.00 23.07 130 GLY B C 1
ATOM 1438 O O . GLY B 1 130 ? 22.791 -55.324 -17.491 1.00 24.77 130 GLY B O 1
ATOM 1439 N N . PHE B 1 131 ? 21.805 -54.132 -15.870 1.00 19.85 131 PHE B N 1
ATOM 1440 C CA . PHE B 1 131 ? 20.545 -54.643 -16.281 1.00 19.14 131 PHE B CA 1
ATOM 1441 C C . PHE B 1 131 ? 19.977 -53.946 -17.499 1.00 20.92 131 PHE B C 1
ATOM 1442 O O . PHE B 1 131 ? 20.056 -52.710 -17.629 1.00 22.12 131 PHE B O 1
ATOM 1450 N N . ASP B 1 132 ? 19.360 -54.751 -18.347 1.00 19.76 132 ASP B N 1
ATOM 1451 C CA . ASP B 1 132 ? 18.839 -54.187 -19.593 1.00 22.97 132 ASP B CA 1
ATOM 1452 C C . ASP B 1 132 ? 17.322 -54.047 -19.596 1.00 21.12 132 ASP B C 1
ATOM 1453 O O . ASP B 1 132 ? 16.769 -53.434 -20.541 1.00 21.31 132 ASP B O 1
ATOM 1458 N N . ASP B 1 133 ? 16.609 -54.638 -18.652 1.00 19.29 133 ASP B N 1
ATOM 1459 C CA . ASP B 1 133 ? 15.199 -54.704 -18.670 1.00 20.91 133 ASP B CA 1
ATOM 1460 C C . ASP B 1 133 ? 14.792 -54.408 -17.254 1.00 21.52 133 ASP B C 1
ATOM 1461 O O . ASP B 1 133 ? 15.229 -55.101 -16.329 1.00 22.46 133 ASP B O 1
ATOM 1466 N N . ILE B 1 134 ? 13.955 -53.413 -17.061 1.00 19.22 134 ILE B N 1
ATOM 1467 C CA . ILE B 1 134 ? 13.663 -52.912 -15.691 1.00 19.28 134 ILE B CA 1
ATOM 1468 C C . ILE B 1 134 ? 12.180 -52.768 -15.448 1.00 20.85 134 ILE B C 1
ATOM 1469 O O . ILE B 1 134 ? 11.440 -52.211 -16.276 1.00 23.65 134 ILE B O 1
ATOM 1474 N N . GLU B 1 135 ? 11.699 -53.258 -14.332 1.00 16.75 135 GLU B N 1
ATOM 1475 C CA . GLU B 1 135 ? 10.337 -53.014 -13.929 1.00 15.74 135 GLU B CA 1
ATOM 1476 C C . GLU B 1 135 ? 10.448 -52.175 -12.665 1.00 14.98 135 GLU B C 1
ATOM 1477 O O . GLU B 1 135 ? 10.793 -52.688 -11.550 1.00 15.22 135 GLU B O 1
ATOM 1483 N N . LEU B 1 136 ? 10.105 -50.905 -12.790 1.00 14.22 136 LEU B N 1
ATOM 1484 C CA . LEU B 1 136 ? 10.074 -50.012 -11.616 1.00 14.34 136 LEU B CA 1
ATOM 1485 C C . LEU B 1 136 ? 8.926 -50.348 -10.735 1.00 14.41 136 LEU B C 1
ATOM 1486 O O . LEU B 1 136 ? 7.820 -50.599 -11.256 1.00 15.47 136 LEU B O 1
ATOM 1491 N N . ARG B 1 137 ? 9.119 -50.284 -9.410 1.00 13.71 137 ARG B N 1
ATOM 1492 C CA . ARG B 1 137 ? 8.067 -50.504 -8.493 1.00 12.94 137 ARG B CA 1
ATOM 1493 C C . ARG B 1 137 ? 8.105 -49.423 -7.430 1.00 13.71 137 ARG B C 1
ATOM 1494 O O . ARG B 1 137 ? 9.160 -49.192 -6.812 1.00 13.36 137 ARG B O 1
ATOM 1502 N N . GLY B 1 138 ? 7.033 -48.701 -7.156 1.00 12.77 138 GLY B N 1
ATOM 1503 C CA . GLY B 1 138 ? 6.967 -47.700 -6.089 1.00 12.80 138 GLY B CA 1
ATOM 1504 C C . GLY B 1 138 ? 5.554 -47.444 -5.623 1.00 10.82 138 GLY B C 1
ATOM 1505 O O . GLY B 1 138 ? 4.649 -48.015 -6.264 1.00 13.58 138 GLY B O 1
ATOM 1506 N N . ASP B 1 139 ? 5.410 -46.659 -4.553 1.00 11.57 139 ASP B N 1
ATOM 1507 C CA . ASP B 1 139 ? 4.137 -46.526 -3.916 1.00 11.83 139 ASP B CA 1
ATOM 1508 C C . ASP B 1 139 ? 3.593 -45.122 -4.094 1.00 13.23 139 ASP B C 1
ATOM 1509 O O . ASP B 1 139 ? 2.626 -44.723 -3.371 1.00 14.58 139 ASP B O 1
ATOM 1514 N N . SER B 1 140 ? 4.096 -44.355 -5.076 1.00 11.69 140 SER B N 1
ATOM 1515 C CA . SER B 1 140 ? 3.524 -43.010 -5.342 1.00 10.95 140 SER B CA 1
ATOM 1516 C C . SER B 1 140 ? 2.920 -42.968 -6.725 1.00 12.62 140 SER B C 1
ATOM 1517 O O . SER B 1 140 ? 3.557 -43.024 -7.788 1.00 13.75 140 SER B O 1
ATOM 1520 N N . GLN B 1 141 ? 1.567 -42.936 -6.753 1.00 12.28 141 GLN B N 1
ATOM 1521 C CA . GLN B 1 141 ? 0.890 -42.747 -8.042 1.00 14.26 141 GLN B CA 1
ATOM 1522 C C . GLN B 1 141 ? 1.170 -41.415 -8.608 1.00 13.87 141 GLN B C 1
ATOM 1523 O O . GLN B 1 141 ? 1.157 -41.278 -9.877 1.00 13.93 141 GLN B O 1
ATOM 1529 N N . LEU B 1 142 ? 1.440 -40.398 -7.789 1.00 13.90 142 LEU B N 1
ATOM 1530 C CA . LEU B 1 142 ? 1.763 -39.097 -8.371 1.00 15.39 142 LEU B CA 1
ATOM 1531 C C . LEU B 1 142 ? 2.968 -39.217 -9.283 1.00 14.83 142 LEU B C 1
ATOM 1532 O O . LEU B 1 142 ? 2.979 -38.762 -10.476 1.00 15.66 142 LEU B O 1
ATOM 1537 N N . VAL B 1 143 ? 4.099 -39.845 -8.845 1.00 12.74 143 VAL B N 1
ATOM 1538 C CA . VAL B 1 143 ? 5.236 -39.969 -9.693 1.00 13.55 143 VAL B CA 1
ATOM 1539 C C . VAL B 1 143 ? 4.980 -40.940 -10.848 1.00 13.37 143 VAL B C 1
ATOM 1540 O O . VAL B 1 143 ? 5.320 -40.689 -12.032 1.00 13.11 143 VAL B O 1
ATOM 1544 N N . GLU B 1 144 ? 4.296 -42.067 -10.592 1.00 11.25 144 GLU B N 1
ATOM 1545 C CA . GLU B 1 144 ? 4.067 -43.065 -11.646 1.00 14.00 144 GLU B CA 1
ATOM 1546 C C . GLU B 1 144 ? 3.267 -42.401 -12.796 1.00 14.41 144 GLU B C 1
ATOM 1547 O O . GLU B 1 144 ? 3.656 -42.552 -13.977 1.00 13.57 144 GLU B O 1
ATOM 1553 N N . LYS B 1 145 ? 2.150 -41.769 -12.449 1.00 12.73 145 LYS B N 1
ATOM 1554 C CA . LYS B 1 145 ? 1.285 -41.189 -13.524 1.00 12.70 145 LYS B CA 1
ATOM 1555 C C . LYS B 1 145 ? 1.868 -39.952 -14.157 1.00 12.62 145 LYS B C 1
ATOM 1556 O O . LYS B 1 145 ? 1.631 -39.764 -15.375 1.00 13.64 145 LYS B O 1
ATOM 1562 N N . GLN B 1 146 ? 2.685 -39.182 -13.486 1.00 13.68 146 GLN B N 1
ATOM 1563 C CA . GLN B 1 146 ? 3.404 -38.132 -14.173 1.00 12.64 146 GLN B CA 1
ATOM 1564 C C . GLN B 1 146 ? 4.431 -38.727 -15.108 1.00 15.32 146 GLN B C 1
ATOM 1565 O O . GLN B 1 146 ? 4.584 -38.261 -16.243 1.00 15.08 146 GLN B O 1
ATOM 1571 N N . LEU B 1 147 ? 5.100 -39.797 -14.709 1.00 14.39 147 LEU B N 1
ATOM 1572 C CA . LEU B 1 147 ? 6.175 -40.331 -15.501 1.00 15.01 147 LEU B CA 1
ATOM 1573 C C . LEU B 1 147 ? 5.637 -40.886 -16.815 1.00 16.33 147 LEU B C 1
ATOM 1574 O O . LEU B 1 147 ? 6.266 -40.697 -17.849 1.00 16.12 147 LEU B O 1
ATOM 1579 N N . THR B 1 148 ? 4.525 -41.570 -16.773 1.00 14.54 148 THR B N 1
ATOM 1580 C CA . THR B 1 148 ? 3.937 -42.209 -17.988 1.00 16.66 148 THR B CA 1
ATOM 1581 C C . THR B 1 148 ? 3.223 -41.124 -18.808 1.00 19.91 148 THR B C 1
ATOM 1582 O O . THR B 1 148 ? 2.907 -41.402 -19.980 1.00 23.21 148 THR B O 1
ATOM 1586 N N . GLY B 1 149 ? 2.937 -39.966 -18.234 1.00 17.52 149 GLY B N 1
ATOM 1587 C CA . GLY B 1 149 ? 2.191 -38.886 -18.949 1.00 18.86 149 GLY B CA 1
ATOM 1588 C C . GLY B 1 149 ? 0.711 -39.026 -18.766 1.00 18.94 149 GLY B C 1
ATOM 1589 O O . GLY B 1 149 ? -0.027 -38.154 -19.309 1.00 20.44 149 GLY B O 1
ATOM 1590 N N . ALA B 1 150 ? 0.210 -39.946 -17.935 1.00 18.92 150 ALA B N 1
ATOM 1591 C CA . ALA B 1 150 ? -1.201 -39.973 -17.597 1.00 19.37 150 ALA B CA 1
ATOM 1592 C C . ALA B 1 150 ? -1.584 -38.641 -16.932 1.00 18.44 150 ALA B C 1
ATOM 1593 O O . ALA B 1 150 ? -2.697 -38.111 -17.164 1.00 22.75 150 ALA B O 1
ATOM 1595 N N . TRP B 1 151 ? -0.748 -38.144 -15.978 1.00 16.74 151 TRP B N 1
ATOM 1596 C CA . TRP B 1 151 ? -0.958 -36.921 -15.284 1.00 13.91 151 TRP B CA 1
ATOM 1597 C C . TRP B 1 151 ? 0.106 -36.004 -15.758 1.00 15.98 151 TRP B C 1
ATOM 1598 O O . TRP B 1 151 ? 1.245 -36.439 -16.001 1.00 19.87 151 TRP B O 1
ATOM 1609 N N . ASP B 1 152 ? -0.228 -34.764 -15.926 1.00 13.48 152 ASP B N 1
ATOM 1610 C CA . ASP B 1 152 ? 0.768 -33.727 -16.259 1.00 15.52 152 ASP B CA 1
ATOM 1611 C C . ASP B 1 152 ? 0.964 -32.844 -15.044 1.00 13.60 152 ASP B C 1
ATOM 1612 O O . ASP B 1 152 ? 0.216 -32.886 -14.061 1.00 14.98 152 ASP B O 1
ATOM 1617 N N . THR B 1 153 ? 2.040 -32.066 -15.080 1.00 12.40 153 THR B N 1
ATOM 1618 C CA . THR B 1 153 ? 2.329 -31.085 -14.077 1.00 14.27 153 THR B CA 1
ATOM 1619 C C . THR B 1 153 ? 2.979 -29.816 -14.634 1.00 12.55 153 THR B C 1
ATOM 1620 O O . THR B 1 153 ? 3.755 -29.931 -15.608 1.00 13.48 153 THR B O 1
ATOM 1624 N N . ASN B 1 154 ? 2.558 -28.670 -14.135 1.00 12.47 154 ASN B N 1
ATOM 1625 C CA . ASN B 1 154 ? 3.253 -27.402 -14.517 1.00 12.17 154 ASN B CA 1
ATOM 1626 C C . ASN B 1 154 ? 4.198 -26.970 -13.465 1.00 13.12 154 ASN B C 1
ATOM 1627 O O . ASN B 1 154 ? 4.752 -25.820 -13.524 1.00 13.52 154 ASN B O 1
ATOM 1632 N N . ASP B 1 155 ? 4.650 -27.878 -12.591 1.00 13.03 155 ASP B N 1
ATOM 1633 C CA . ASP B 1 155 ? 5.731 -27.583 -11.695 1.00 12.04 155 ASP B CA 1
ATOM 1634 C C . ASP B 1 155 ? 7.057 -27.805 -12.419 1.00 13.16 155 ASP B C 1
ATOM 1635 O O . ASP B 1 155 ? 7.405 -28.936 -12.739 1.00 12.35 155 ASP B O 1
ATOM 1640 N N . PRO B 1 156 ? 7.846 -26.742 -12.709 1.00 11.80 156 PRO B N 1
ATOM 1641 C CA . PRO B 1 156 ? 9.084 -26.991 -13.432 1.00 12.83 156 PRO B CA 1
ATOM 1642 C C . PRO B 1 156 ? 10.030 -27.924 -12.739 1.00 13.38 156 PRO B C 1
ATOM 1643 O O . PRO B 1 156 ? 10.823 -28.589 -13.391 1.00 14.62 156 PRO B O 1
ATOM 1647 N N . ASP B 1 157 ? 10.004 -27.977 -11.385 1.00 12.41 157 ASP B N 1
ATOM 1648 C CA . ASP B 1 157 ? 10.919 -28.917 -10.748 1.00 14.22 157 ASP B CA 1
ATOM 1649 C C . ASP B 1 157 ? 10.607 -30.331 -11.149 1.00 13.02 157 ASP B C 1
ATOM 1650 O O . ASP B 1 157 ? 11.529 -31.166 -11.348 1.00 15.60 157 ASP B O 1
ATOM 1655 N N . LEU B 1 158 ? 9.318 -30.669 -11.098 1.00 12.83 158 LEU B N 1
ATOM 1656 C CA . LEU B 1 158 ? 8.901 -32.064 -11.427 1.00 13.13 158 LEU B CA 1
ATOM 1657 C C . LEU B 1 158 ? 9.005 -32.366 -12.924 1.00 14.04 158 LEU B C 1
ATOM 1658 O O . LEU B 1 158 ? 9.368 -33.477 -13.345 1.00 13.94 158 LEU B O 1
ATOM 1663 N N . ARG B 1 159 ? 8.782 -31.330 -13.724 1.00 13.30 159 ARG B N 1
ATOM 1664 C CA . ARG B 1 159 ? 9.007 -31.404 -15.160 1.00 12.68 159 ARG B CA 1
ATOM 1665 C C . ARG B 1 159 ? 10.460 -31.758 -15.491 1.00 13.95 159 ARG B C 1
ATOM 1666 O O . ARG B 1 159 ? 10.712 -32.543 -16.405 1.00 13.81 159 ARG B O 1
ATOM 1674 N N . ARG B 1 160 ? 11.414 -31.186 -14.756 1.00 13.11 160 ARG B N 1
ATOM 1675 C CA . ARG B 1 160 ? 12.841 -31.464 -15.034 1.00 13.65 160 ARG B CA 1
ATOM 1676 C C . ARG B 1 160 ? 13.201 -32.873 -14.546 1.00 13.62 160 ARG B C 1
ATOM 1677 O O . ARG B 1 160 ? 13.972 -33.597 -15.249 1.00 14.75 160 ARG B O 1
ATOM 1685 N N . LYS B 1 161 ? 12.704 -33.285 -13.395 1.00 13.51 161 LYS B N 1
ATOM 1686 C CA . LYS B 1 161 ? 13.008 -34.643 -12.961 1.00 13.57 161 LYS B CA 1
ATOM 1687 C C . LYS B 1 161 ? 12.414 -35.716 -13.883 1.00 14.50 161 LYS B C 1
ATOM 1688 O O . LYS B 1 161 ? 13.041 -36.668 -14.138 1.00 13.73 161 LYS B O 1
ATOM 1694 N N . ARG B 1 162 ? 11.212 -35.501 -14.374 1.00 14.05 162 ARG B N 1
ATOM 1695 C CA . ARG B 1 162 ? 10.589 -36.461 -15.276 1.00 14.33 162 ARG B CA 1
ATOM 1696 C C . ARG B 1 162 ? 11.344 -36.484 -16.607 1.00 14.38 162 ARG B C 1
ATOM 1697 O O . ARG B 1 162 ? 11.559 -37.618 -17.104 1.00 14.39 162 ARG B O 1
ATOM 1705 N N . VAL B 1 163 ? 11.867 -35.384 -17.077 1.00 15.63 163 VAL B N 1
ATOM 1706 C CA . VAL B 1 163 ? 12.659 -35.433 -18.317 1.00 17.04 163 VAL B CA 1
ATOM 1707 C C . VAL B 1 163 ? 13.938 -36.239 -18.065 1.00 16.24 163 VAL B C 1
ATOM 1708 O O . VAL B 1 163 ? 14.218 -37.115 -18.892 1.00 15.72 163 VAL B O 1
ATOM 1712 N N . ARG B 1 164 ? 14.573 -36.043 -16.922 1.00 14.28 164 ARG B N 1
ATOM 1713 C CA . ARG B 1 164 ? 15.795 -36.841 -16.612 1.00 13.66 164 ARG B CA 1
ATOM 1714 C C . ARG B 1 164 ? 15.488 -38.332 -16.465 1.00 13.60 164 ARG B C 1
ATOM 1715 O O . ARG B 1 164 ? 16.194 -39.184 -17.038 1.00 14.93 164 ARG B O 1
ATOM 1723 N N . ALA B 1 165 ? 14.444 -38.687 -15.733 1.00 13.32 165 ALA B N 1
ATOM 1724 C CA . ALA B 1 165 ? 14.098 -40.099 -15.585 1.00 12.93 165 ALA B CA 1
ATOM 1725 C C . ALA B 1 165 ? 13.791 -40.706 -16.996 1.00 13.19 165 ALA B C 1
ATOM 1726 O O . ALA B 1 165 ? 14.176 -41.850 -17.263 1.00 13.12 165 ALA B O 1
ATOM 1728 N N . ARG B 1 166 ? 13.012 -39.993 -17.845 1.00 13.92 166 ARG B N 1
ATOM 1729 C CA . ARG B 1 166 ? 12.656 -40.551 -19.153 1.00 14.18 166 ARG B CA 1
ATOM 1730 C C . ARG B 1 166 ? 13.901 -40.721 -19.992 1.00 13.99 166 ARG B C 1
ATOM 1731 O O . ARG B 1 166 ? 14.009 -41.747 -20.671 1.00 14.59 166 ARG B O 1
ATOM 1739 N N . GLU B 1 167 ? 14.863 -39.840 -19.881 1.00 15.06 167 GLU B N 1
ATOM 1740 C CA . GLU B 1 167 ? 16.084 -39.944 -20.650 1.00 15.50 167 GLU B CA 1
ATOM 1741 C C . GLU B 1 167 ? 16.819 -41.247 -20.197 1.00 15.83 167 GLU B C 1
ATOM 1742 O O . GLU B 1 167 ? 17.226 -42.063 -21.043 1.00 17.03 167 GLU B O 1
ATOM 1748 N N . LEU B 1 168 ? 16.961 -41.439 -18.876 1.00 14.14 168 LEU B N 1
ATOM 1749 C CA . LEU B 1 168 ? 17.613 -42.675 -18.395 1.00 14.02 168 LEU B CA 1
ATOM 1750 C C . LEU B 1 168 ? 16.831 -43.868 -18.810 1.00 14.07 168 LEU B C 1
ATOM 1751 O O . LEU B 1 168 ? 17.460 -44.931 -19.151 1.00 15.14 168 LEU B O 1
ATOM 1756 N N . LEU B 1 169 ? 15.506 -43.831 -18.889 1.00 13.62 169 LEU B N 1
ATOM 1757 C CA . LEU B 1 169 ? 14.771 -45.027 -19.246 1.00 14.73 169 LEU B CA 1
ATOM 1758 C C . LEU B 1 169 ? 15.044 -45.485 -20.707 1.00 15.76 169 LEU B C 1
ATOM 1759 O O . LEU B 1 169 ? 14.908 -46.672 -20.994 1.00 15.94 169 LEU B O 1
ATOM 1764 N N . THR B 1 170 ? 15.390 -44.522 -21.560 1.00 17.68 170 THR B N 1
ATOM 1765 C CA . THR B 1 170 ? 15.649 -44.926 -22.971 1.00 18.29 170 THR B CA 1
ATOM 1766 C C . THR B 1 170 ? 16.897 -45.776 -23.030 1.00 19.17 170 THR B C 1
ATOM 1767 O O . THR B 1 170 ? 17.115 -46.468 -24.080 1.00 20.34 170 THR B O 1
ATOM 1771 N N . GLY B 1 171 ? 17.712 -45.803 -21.984 1.00 18.42 171 GLY B N 1
ATOM 1772 C CA . GLY B 1 171 ? 18.995 -46.570 -21.977 1.00 20.47 171 GLY B CA 1
ATOM 1773 C C . GLY B 1 171 ? 18.752 -48.046 -21.843 1.00 21.12 171 GLY B C 1
ATOM 1774 O O . GLY B 1 171 ? 19.620 -48.884 -22.250 1.00 26.00 171 GLY B O 1
ATOM 1775 N N . PHE B 1 172 ? 17.569 -48.451 -21.460 1.00 17.21 172 PHE B N 1
ATOM 1776 C CA . PHE B 1 172 ? 17.197 -49.853 -21.256 1.00 19.04 172 PHE B CA 1
ATOM 1777 C C . PHE B 1 172 ? 16.581 -50.465 -22.503 1.00 20.91 172 PHE B C 1
ATOM 1778 O O . PHE B 1 172 ? 15.894 -49.727 -23.240 1.00 22.05 172 PHE B O 1
ATOM 1786 N N . ASP B 1 173 ? 16.744 -51.770 -22.664 1.00 20.85 173 ASP B N 1
ATOM 1787 C CA . ASP B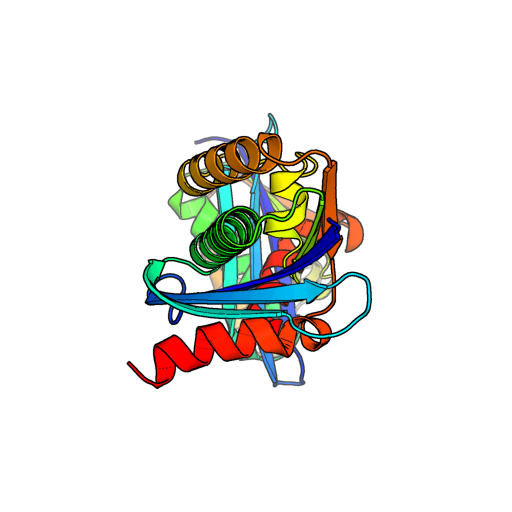 1 173 ? 15.998 -52.454 -23.758 1.00 22.53 173 ASP B CA 1
ATOM 1788 C C . ASP B 1 173 ? 14.512 -52.381 -23.574 1.00 24.63 173 ASP B C 1
ATOM 1789 O O . ASP B 1 173 ? 13.754 -52.184 -24.552 1.00 25.45 173 ASP B O 1
ATOM 1794 N N . ASP B 1 174 ? 14.055 -52.462 -22.315 1.00 23.46 174 ASP B N 1
ATOM 1795 C CA . ASP B 1 174 ? 12.656 -52.520 -22.004 1.00 24.18 174 ASP B CA 1
ATOM 1796 C C . ASP B 1 174 ? 12.459 -51.930 -20.613 1.00 21.99 174 ASP B C 1
ATOM 1797 O O . ASP B 1 174 ? 13.349 -52.082 -19.791 1.00 22.33 174 ASP B O 1
ATOM 1802 N N . TRP B 1 175 ? 11.334 -51.265 -20.411 1.00 20.43 175 TRP B N 1
ATOM 1803 C CA . TRP B 1 175 ? 10.968 -50.852 -19.039 1.00 18.90 175 TRP B CA 1
ATOM 1804 C C . TRP B 1 175 ? 9.476 -50.824 -18.812 1.00 19.69 175 TRP B C 1
ATOM 1805 O O . TRP B 1 175 ? 8.654 -50.683 -19.762 1.00 21.60 175 TRP B O 1
ATOM 1816 N N . SER B 1 176 ? 9.083 -50.828 -17.543 1.00 19.05 176 SER B N 1
ATOM 1817 C CA . SER B 1 176 ? 7.734 -50.637 -17.161 1.00 18.25 176 SER B CA 1
ATOM 1818 C C . SER B 1 176 ? 7.709 -50.082 -15.742 1.00 17.75 176 SER B C 1
ATOM 1819 O O . SER B 1 176 ? 8.764 -50.027 -15.078 1.00 16.35 176 SER B O 1
ATOM 1822 N N . ILE B 1 177 ? 6.594 -49.497 -15.335 1.00 18.03 177 ILE B N 1
ATOM 1823 C CA . ILE B 1 177 ? 6.442 -49.073 -13.957 1.00 16.92 177 ILE B CA 1
ATOM 1824 C C . ILE B 1 177 ? 5.155 -49.639 -13.420 1.00 19.59 177 ILE B C 1
ATOM 1825 O O . ILE B 1 177 ? 4.095 -49.609 -14.122 1.00 20.65 177 ILE B O 1
ATOM 1830 N N . THR B 1 178 ? 5.149 -50.066 -12.150 1.00 17.51 178 THR B N 1
ATOM 1831 C CA . THR B 1 178 ? 4.021 -50.646 -11.486 1.00 19.36 178 THR B CA 1
ATOM 1832 C C . THR B 1 178 ? 3.821 -49.996 -10.113 1.00 17.80 178 THR B C 1
ATOM 1833 O O . THR B 1 178 ? 4.809 -49.738 -9.379 1.00 19.30 178 THR B O 1
ATOM 1837 N N . HIS B 1 179 ? 2.597 -49.748 -9.677 1.00 17.13 179 HIS B N 1
ATOM 1838 C CA . HIS B 1 179 ? 2.322 -49.398 -8.329 1.00 15.90 179 HIS B CA 1
ATOM 1839 C C . HIS B 1 179 ? 2.364 -50.582 -7.401 1.00 18.11 179 HIS B C 1
ATOM 1840 O O . HIS B 1 179 ? 1.871 -51.707 -7.722 1.00 21.11 179 HIS B O 1
ATOM 1847 N N . VAL B 1 180 ? 2.887 -50.361 -6.211 1.00 17.22 180 VAL B N 1
ATOM 1848 C CA . VAL B 1 180 ? 2.777 -51.343 -5.119 1.00 17.37 180 VAL B CA 1
ATOM 1849 C C . VAL B 1 180 ? 2.315 -50.544 -3.939 1.00 17.84 180 VAL B C 1
ATOM 1850 O O . VAL B 1 180 ? 2.609 -49.341 -3.786 1.00 16.41 180 VAL B O 1
ATOM 1854 N N . PRO B 1 181 ? 1.605 -51.145 -2.983 1.00 16.97 181 PRO B N 1
ATOM 1855 C CA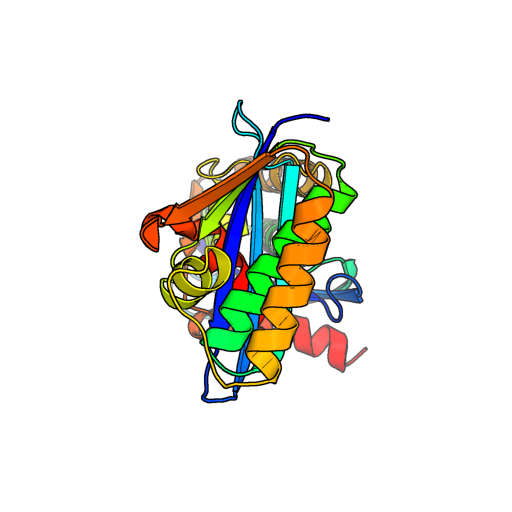 . PRO B 1 181 ? 1.215 -50.481 -1.724 1.00 18.12 181 PRO B CA 1
ATOM 1856 C C . PRO B 1 181 ? 2.387 -50.118 -0.870 1.00 16.50 181 PRO B C 1
ATOM 1857 O O . PRO B 1 181 ? 3.495 -50.702 -0.969 1.00 14.57 181 PRO B O 1
ATOM 1861 N N . ARG B 1 182 ? 2.210 -49.092 -0.081 1.00 15.99 182 ARG B N 1
ATOM 1862 C CA . ARG B 1 182 ? 3.215 -48.650 0.909 1.00 14.54 182 ARG B CA 1
ATOM 1863 C C . ARG B 1 182 ? 3.894 -49.813 1.628 1.00 15.89 182 ARG B C 1
ATOM 1864 O O . ARG B 1 182 ? 5.113 -49.821 1.734 1.00 16.03 182 ARG B O 1
ATOM 1872 N N . ALA B 1 183 ? 3.130 -50.805 2.137 1.00 17.53 183 ALA B N 1
ATOM 1873 C CA . ALA B 1 183 ? 3.783 -51.813 2.894 1.00 17.94 183 ALA B CA 1
ATOM 1874 C C . ALA B 1 183 ? 4.653 -52.721 2.032 1.00 16.61 183 ALA B C 1
ATOM 1875 O O . ALA B 1 183 ? 5.700 -53.170 2.525 1.00 19.65 183 ALA B O 1
ATOM 1877 N N . THR B 1 184 ? 4.365 -52.861 0.736 1.00 14.96 184 THR B N 1
ATOM 1878 C CA . THR B 1 184 ? 5.191 -53.636 -0.171 1.00 16.59 184 THR B CA 1
ATOM 1879 C C . THR B 1 184 ? 6.514 -52.925 -0.466 1.00 15.67 184 THR B C 1
ATOM 1880 O O . THR B 1 184 ? 7.502 -53.516 -0.845 1.00 18.07 184 THR B O 1
ATOM 1884 N N . ASN B 1 185 ? 6.503 -51.597 -0.276 1.00 14.61 185 ASN B N 1
ATOM 1885 C CA . ASN B 1 185 ? 7.712 -50.785 -0.545 1.00 14.09 185 ASN B CA 1
ATOM 1886 C C . ASN B 1 185 ? 8.430 -50.434 0.721 1.00 11.92 185 ASN B C 1
ATOM 1887 O O . ASN B 1 185 ? 9.252 -49.481 0.751 1.00 13.02 185 ASN B O 1
ATOM 1892 N N . GLU B 1 186 ? 8.267 -51.248 1.773 1.00 13.47 186 GLU B N 1
ATOM 1893 C CA . GLU B 1 186 ? 8.886 -50.960 3.023 1.00 12.78 186 GLU B CA 1
ATOM 1894 C C . GLU B 1 186 ? 10.472 -50.961 2.963 1.00 12.20 186 GLU B C 1
ATOM 1895 O O . GLU B 1 186 ? 11.066 -50.154 3.697 1.00 13.38 186 GLU B O 1
ATOM 1901 N N . ARG B 1 187 ? 11.065 -51.858 2.164 1.00 12.64 187 ARG B N 1
ATOM 1902 C CA . ARG B 1 187 ? 12.516 -51.931 2.196 1.00 12.93 187 ARG B CA 1
ATOM 1903 C C . ARG B 1 187 ? 13.154 -50.615 1.715 1.00 13.02 187 ARG B C 1
ATOM 1904 O O . ARG B 1 187 ? 14.063 -50.084 2.411 1.00 12.14 187 ARG B O 1
ATOM 1912 N N . ALA B 1 188 ? 12.667 -50.092 0.557 1.00 12.36 188 ALA B N 1
ATOM 1913 C CA . ALA B 1 188 ? 13.195 -48.799 0.133 1.00 10.78 188 ALA B CA 1
ATOM 1914 C C . ALA B 1 188 ? 12.854 -47.625 1.033 1.00 11.07 188 ALA B C 1
ATOM 1915 O O . ALA B 1 188 ? 13.672 -46.728 1.242 1.00 11.71 188 ALA B O 1
ATOM 1917 N N . ASP B 1 189 ? 11.603 -47.664 1.573 1.00 11.45 189 ASP B N 1
ATOM 1918 C CA . ASP B 1 189 ? 11.201 -46.636 2.530 1.00 11.27 189 ASP B CA 1
ATOM 1919 C C . ASP B 1 189 ? 12.075 -46.621 3.799 1.00 12.69 189 ASP B C 1
ATOM 1920 O O . ASP B 1 189 ? 12.643 -45.588 4.144 1.00 12.22 189 ASP B O 1
ATOM 1925 N N . ALA B 1 190 ? 12.431 -47.854 4.232 1.00 13.13 190 ALA B N 1
ATOM 1926 C CA . ALA B 1 190 ? 13.323 -47.913 5.429 1.00 11.79 190 ALA B CA 1
ATOM 1927 C C . ALA B 1 190 ? 14.741 -47.483 5.083 1.00 12.66 190 ALA B C 1
ATOM 1928 O O . ALA B 1 190 ? 15.420 -46.818 5.895 1.00 13.29 190 ALA B O 1
ATOM 1930 N N . LEU B 1 191 ? 15.239 -47.804 3.835 1.00 11.57 191 LEU B N 1
ATOM 1931 C CA . LEU B 1 191 ? 16.598 -47.363 3.488 1.00 11.24 191 LEU B CA 1
ATOM 1932 C C . LEU B 1 191 ? 16.685 -45.862 3.448 1.00 12.13 191 LEU B C 1
ATOM 1933 O O . LEU B 1 191 ? 17.652 -45.273 3.917 1.00 13.44 191 LEU B O 1
ATOM 1938 N N . ALA B 1 192 ? 15.641 -45.165 2.885 1.00 11.26 192 ALA B N 1
ATOM 1939 C CA . ALA B 1 192 ? 15.698 -43.710 2.879 1.00 11.30 192 ALA B CA 1
ATOM 1940 C C . ALA B 1 192 ? 15.642 -43.127 4.302 1.00 13.06 192 ALA B C 1
ATOM 1941 O O . ALA B 1 192 ? 16.431 -42.205 4.614 1.00 12.76 192 ALA B O 1
ATOM 1943 N N . ASN B 1 193 ? 14.692 -43.595 5.047 1.00 12.66 193 ASN B N 1
ATOM 1944 C CA . ASN B 1 193 ? 14.572 -43.068 6.422 1.00 12.85 193 ASN B CA 1
ATOM 1945 C C . ASN B 1 193 ? 15.807 -43.378 7.287 1.00 13.46 193 ASN B C 1
ATOM 1946 O O . ASN B 1 193 ? 16.234 -42.524 8.020 1.00 14.67 193 ASN B O 1
ATOM 1951 N N . GLU B 1 194 ? 16.426 -44.524 7.059 1.00 12.72 194 GLU B N 1
ATOM 1952 C CA . GLU B 1 194 ? 17.646 -44.861 7.831 1.00 14.37 194 GLU B CA 1
ATOM 1953 C C . GLU B 1 194 ? 18.756 -43.941 7.445 1.00 15.43 194 GLU B C 1
ATOM 1954 O O . GLU B 1 194 ? 19.504 -43.545 8.342 1.00 17.03 194 GLU B O 1
ATOM 1960 N N . ALA B 1 195 ? 18.916 -43.551 6.208 1.00 14.35 195 ALA B N 1
ATOM 1961 C CA . ALA B 1 195 ? 19.928 -42.600 5.867 1.00 15.00 195 ALA B CA 1
ATOM 1962 C C . ALA B 1 195 ? 19.760 -41.287 6.580 1.00 16.22 195 ALA B C 1
ATOM 1963 O O . ALA B 1 195 ? 20.710 -40.698 6.986 1.00 17.97 195 ALA B O 1
ATOM 1965 N N . LEU B 1 196 ? 18.545 -40.803 6.721 1.00 14.67 196 LEU B N 1
ATOM 1966 C CA . LEU B 1 196 ? 18.313 -39.579 7.438 1.00 14.85 196 LEU B CA 1
ATOM 1967 C C . LEU B 1 196 ? 18.548 -39.731 8.934 1.00 16.57 196 LEU B C 1
ATOM 1968 O O . LEU B 1 196 ? 19.073 -38.890 9.543 1.00 19.99 196 LEU B O 1
ATOM 1973 N N . ASP B 1 197 ? 18.135 -40.848 9.475 1.00 15.31 197 ASP B N 1
ATOM 1974 C CA . ASP B 1 197 ? 18.181 -41.060 10.958 1.00 17.65 197 ASP B CA 1
ATOM 1975 C C . ASP B 1 197 ? 19.602 -41.397 11.379 1.00 20.99 197 ASP B C 1
ATOM 1976 O O . ASP B 1 197 ? 19.942 -41.162 12.563 1.00 23.37 197 ASP B O 1
ATOM 1981 N N . ASP B 1 198 ? 20.444 -41.889 10.484 1.00 20.65 198 ASP B N 1
ATOM 1982 C CA . ASP B 1 198 ? 21.786 -42.240 10.876 1.00 26.00 198 ASP B CA 1
ATOM 1983 C C . ASP B 1 198 ? 22.725 -41.076 10.701 1.00 27.45 198 ASP B C 1
ATOM 1984 O O . ASP B 1 198 ? 23.760 -41.098 11.359 1.00 30.40 198 ASP B O 1
ATOM 1989 N N . ALA B 1 199 ? 22.388 -40.082 9.881 1.00 27.55 199 ALA B N 1
ATOM 1990 C CA . ALA B 1 199 ? 23.237 -38.926 9.544 1.00 32.04 199 ALA B CA 1
ATOM 1991 C C . ALA B 1 199 ? 23.795 -38.314 10.818 1.00 34.46 199 ALA B C 1
ATOM 1992 O O . ALA B 1 199 ? 23.020 -38.149 11.774 1.00 36.12 199 ALA B O 1
#

Solvent-accessible surface area: 11968 Å² total; per-residue (Å²): 70,40,143,0,26,0,38,2,5,12,11,31,131,31,134,87,5,47,1,0,5,0,33,2,0,20,28,65,138,39,16,19,51,18,34,11,7,58,71,58,44,179,6,29,91,55,43,0,28,0,34,0,0,21,25,0,0,74,13,0,46,119,95,38,31,60,32,0,34,0,56,4,30,16,104,38,0,48,72,9,3,70,37,69,103,112,32,126,59,81,41,12,125,154,37,46,88,103,0,90,104,23,12,112,67,12,117,82,107,52,28,57,98,14,82,160,84,79,0,69,29,0,26,5,8,0,40,32,9,8,44,70,109,63,110,0,37,0,31,3,1,3,10,21,100,57,38,54,6,86,1,0,6,0,32,4,0,20,18,49,141,59,42,85,76,16,64,13,28,85,70,63,46,185,5,37,44,31,38,0,13,0,34,0,0,22,20,0,1,81,10,0,63,115,105,50,36,72,29,0,21,0,53,5,14,7,49,0,0,35,46,0,3,76,42,74,35,75,1,76,48,84,45,6,105,164,47,17,81,102,0,88,97,40,2,118,70,19,111,90,100,45,25,52,78,12,83,58,82,73,1,82,134,0,9,43,25,0,41,92,19,21,94,108,129

InterPro domains:
  IPR002156 Ribonuclease H domain [PF13456] (74-195)
  IPR002156 Ribonuclease H domain [PS50879] (66-197)
  IPR012337 Ribonuclease H-like superfamily [SSF53098] (69-194)
  IPR036397 Ribonuclease H superfamily [G3DSA:3.30.420.10] (67-199)
  IPR049863 Ribonuclease HI, halobacteria [NF041306] (1-198)

Organism: Halobacterium salinarum (strain ATCC 700922 / JCM 11081 / NRC-1) (NCBI:txid64091)

Radius of gyration: 19.76 Å; Cα contacts (8 Å, |Δi|>4): 637; chains: 2; bounding box: 53×52×42 Å

CATH classification: 3.30.420.10

Sequence (265 aa):
GGRVHAYFDGASRGNPGPAAVGWVLVSGDGGIVAEGGDTIGRATNNQAEYDALIAALEAAADFGFDDIELRGDSQLVEKQLTGAWDTNDPDLRRKRVRARELLTGFDDWSITHVPRATNERADALANEALDDAGRVHAYFDGASRGNPGPAAVGWVLVSGDGGIVAEGGDTIGRATNNQAEYDALIAALEAAADFGFDDIELRGDSQLVEKQLTGAWDTNDPDLRRKRVRARELLTGFDDWSITHVPRATNERADALANEALDDA

Nearest PDB structures (foldseek):
  4e19-assembly2_B  TM=9.842E-01  e=4.765E-28  Halobacterium salinarum NRC-1
  3hst-assembly2_B  TM=9.697E-01  e=5.440E-17  Mycobacterium tuberculosis
  3hst-assembly4_D  TM=9.723E-01  e=9.732E-17  Mycobacterium tuberculosis
  4h8k-assembly1_B  TM=9.366E-01  e=8.969E-15  uncultured organism
  3u3g-assembly3_C  TM=9.201E-01  e=3.062E-14  uncultured organism

Secondary structure (DSSP, 8-state):
--EEEEEEEEEESSTTEEEEEEEEEE-SS--EEEEEEEEEEEE-HHHHHHHHHHHHHHHHHHTT-SEEEEEES-HHHHHHHTTS-----HHHHHHHHHHHHHHHTSSEEEEEE--TTTTHHHHHHHHHHHHT-/-EEEEEEEEEESSSSEEEEEEEEEEETTSSEEEEEEEEEEEE-HHHHHHHHHHHHHHHHHHTT-SEEEEEES-HHHHHHHHTSS----HHHHHHHHHHHHHHTTSSEEEEEE--GGGGHHHHHHHHHHHHH-

Foldseek 3Di:
DAEWEKEKAKDADDQWHWIKIKMFIAHPVGDGPDIAIATDGTDHRVVRRLVRLLVRLVVVVVVPAQEYEYEYADPVCVCVLVPVDDDPPVVVVVSSVSSVVSNVSHNYYYYDYDHVVVSVRGVCRHVVNSVVD/DEWEKEKAKDDDPQWHWIKIKIWTAHPVGHTDDIAIATDGTDGRVLRRLVRLLVSLVVCVVVPAQEYEYEYADPVLQCCLVVVDDDPPVSSVVSSVSSVVSVVSHPYYYYDYDHPVVSVRGVVRHVCNVVVD

B-factor: mean 18.13, std 7.5, range [8.22, 61.16]